Protein AF-A0A5M3WNN2-F1 (afdb_monomer)

Structure (mmCIF, N/CA/C/O backbone):
data_AF-A0A5M3WNN2-F1
#
_entry.id   AF-A0A5M3WNN2-F1
#
loop_
_atom_site.group_PDB
_atom_site.id
_atom_site.type_symbol
_atom_site.label_atom_id
_atom_site.label_alt_id
_atom_site.label_comp_id
_atom_site.label_asym_id
_atom_site.label_entity_id
_atom_site.label_seq_id
_atom_site.pdbx_PDB_ins_code
_atom_site.Cartn_x
_atom_site.Cartn_y
_atom_site.Cartn_z
_atom_site.occupancy
_atom_site.B_iso_or_equiv
_atom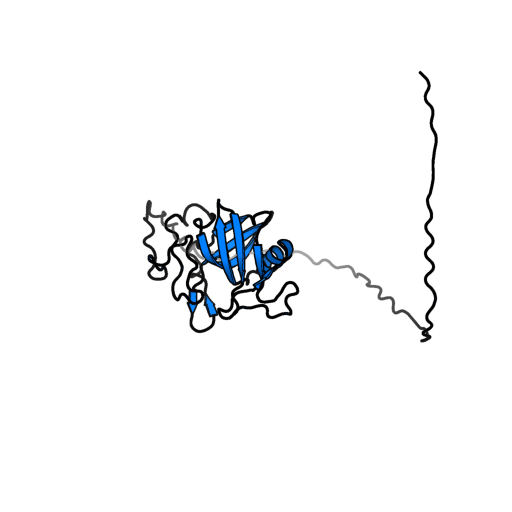_site.auth_seq_id
_atom_site.auth_comp_id
_atom_site.auth_asym_id
_atom_site.auth_atom_id
_atom_site.pdbx_PDB_model_num
ATOM 1 N N . MET A 1 1 ? -50.565 20.463 40.636 1.00 50.47 1 MET A N 1
ATOM 2 C CA . MET A 1 1 ? -49.286 20.219 39.938 1.00 50.47 1 MET A CA 1
ATOM 3 C C . MET A 1 1 ? -48.868 21.531 39.314 1.00 50.47 1 MET A C 1
ATOM 5 O O . MET A 1 1 ? -49.589 22.052 38.476 1.00 50.47 1 MET A O 1
ATOM 9 N N . THR A 1 2 ? -47.800 22.114 39.845 1.00 48.78 2 THR A N 1
ATOM 10 C CA . THR A 1 2 ? -47.453 23.531 39.706 1.00 48.78 2 THR A CA 1
ATOM 11 C C . THR A 1 2 ? -46.238 23.653 38.794 1.00 48.78 2 THR A C 1
ATOM 13 O O . THR A 1 2 ? -45.201 23.060 39.074 1.00 48.78 2 THR A O 1
ATOM 16 N N . THR A 1 3 ? -46.366 24.404 37.704 1.00 56.38 3 THR A N 1
ATOM 17 C CA . THR A 1 3 ? -45.262 24.866 36.851 1.00 56.38 3 THR A CA 1
ATOM 18 C C . THR A 1 3 ? -44.442 25.945 37.556 1.00 56.38 3 THR A C 1
ATOM 20 O O . THR A 1 3 ? -45.025 26.890 38.084 1.00 56.38 3 THR A O 1
ATOM 23 N N . TYR A 1 4 ? -43.109 25.861 37.482 1.00 50.28 4 TYR A N 1
ATOM 24 C CA . TYR A 1 4 ? -42.199 26.977 37.768 1.00 50.28 4 TYR A CA 1
ATOM 25 C C . TYR A 1 4 ? -41.043 27.033 36.758 1.00 50.28 4 TYR A C 1
ATOM 27 O O . TYR A 1 4 ? -40.310 26.066 36.571 1.00 50.28 4 TYR A O 1
ATOM 35 N N . LEU A 1 5 ? -40.906 28.207 36.131 1.00 53.12 5 LEU A N 1
ATOM 36 C CA . LEU A 1 5 ? -39.727 28.709 35.417 1.00 53.12 5 LEU A CA 1
ATOM 37 C C . LEU A 1 5 ? -38.648 29.214 36.398 1.00 53.12 5 LEU A C 1
ATOM 39 O O . LEU A 1 5 ? -39.014 29.740 37.450 1.00 53.12 5 LEU A O 1
ATOM 43 N N . ARG A 1 6 ? -37.368 29.206 35.969 1.00 45.59 6 ARG A N 1
ATOM 44 C CA . ARG A 1 6 ? -36.370 30.326 35.982 1.00 45.59 6 ARG A CA 1
ATOM 45 C C . ARG A 1 6 ? -34.971 29.787 35.595 1.00 45.59 6 ARG A C 1
ATOM 47 O O . ARG A 1 6 ? -34.591 28.734 36.083 1.00 45.59 6 ARG A O 1
ATOM 54 N N . GLN A 1 7 ? -34.322 30.302 34.534 1.00 48.72 7 GLN A N 1
ATOM 55 C CA . GLN A 1 7 ? -33.275 31.365 34.519 1.00 48.72 7 GLN A CA 1
ATOM 56 C C . GLN A 1 7 ? -32.088 31.086 35.464 1.00 48.72 7 GLN A C 1
ATOM 58 O O . GLN A 1 7 ? -32.320 30.686 36.591 1.00 48.72 7 GLN A O 1
ATOM 63 N N . ALA A 1 8 ? -30.813 31.384 35.207 1.00 50.09 8 ALA A N 1
ATOM 64 C CA . ALA A 1 8 ? -29.954 31.794 34.088 1.00 50.09 8 ALA A CA 1
ATOM 65 C C . ALA A 1 8 ? -28.542 31.922 34.723 1.00 50.09 8 ALA A C 1
ATOM 67 O O . ALA A 1 8 ? -28.473 32.305 35.889 1.00 50.09 8 ALA A O 1
ATOM 68 N N . ALA A 1 9 ? -27.434 31.686 34.010 1.00 48.81 9 ALA A N 1
ATOM 69 C CA . ALA A 1 9 ? -26.134 32.275 34.373 1.00 48.81 9 ALA A CA 1
ATOM 70 C C . ALA A 1 9 ? -25.149 32.229 33.197 1.00 48.81 9 ALA A C 1
ATOM 72 O O . ALA A 1 9 ? -24.771 31.163 32.719 1.00 48.81 9 ALA A O 1
ATOM 73 N N . LEU A 1 10 ? -24.746 33.423 32.762 1.00 46.53 10 LEU A N 1
ATOM 74 C CA . LEU A 1 10 ? -23.578 33.694 31.933 1.00 46.53 10 LEU A CA 1
ATOM 75 C C . LEU A 1 10 ? -22.286 33.398 32.707 1.00 46.53 10 LEU A C 1
ATOM 77 O O . LEU A 1 10 ? -22.181 33.756 33.879 1.00 46.53 10 LEU A O 1
ATOM 81 N N . ALA A 1 11 ? -21.269 32.886 32.014 1.00 50.06 11 ALA A N 1
ATOM 82 C CA . ALA A 1 11 ? -19.876 33.006 32.432 1.00 50.06 11 ALA A CA 1
ATOM 83 C C . ALA A 1 11 ? -19.083 33.699 31.316 1.00 50.06 11 ALA A C 1
ATOM 85 O O . ALA A 1 11 ? -18.904 33.165 30.224 1.00 50.06 11 ALA A O 1
ATOM 86 N N . VAL A 1 12 ? -18.663 34.928 31.609 1.00 46.00 12 VAL A N 1
ATOM 87 C CA . VAL A 1 12 ? -17.752 35.753 30.814 1.00 46.00 12 VAL A CA 1
ATOM 88 C C . VAL A 1 12 ? -16.329 35.378 31.220 1.00 46.00 12 VAL A C 1
ATOM 90 O O . VAL A 1 12 ? -15.991 35.479 32.397 1.00 46.00 12 VAL A O 1
ATOM 93 N N . ALA A 1 13 ? -15.493 34.976 30.264 1.00 57.56 13 ALA A N 1
ATOM 94 C CA . ALA A 1 13 ? -14.054 34.854 30.468 1.00 57.56 13 ALA A CA 1
ATOM 95 C C . ALA A 1 13 ? -13.343 35.916 29.622 1.00 57.56 13 ALA A C 1
ATOM 97 O O . ALA A 1 13 ? -13.355 35.875 28.394 1.00 57.56 13 ALA A O 1
ATOM 98 N N . VAL A 1 14 ? -12.764 36.890 30.320 1.00 50.03 14 VAL A N 1
ATOM 99 C CA . VAL A 1 14 ? -11.885 37.933 29.789 1.00 50.03 14 VAL A CA 1
ATOM 100 C C . VAL A 1 14 ? -10.472 37.355 29.746 1.00 50.03 14 VAL A C 1
ATOM 102 O O . VAL A 1 14 ? -9.948 36.982 30.793 1.00 50.03 14 VAL A O 1
ATOM 105 N N . LEU A 1 15 ? -9.845 37.300 28.569 1.00 54.25 15 LEU A N 1
ATOM 106 C CA . LEU A 1 15 ? -8.396 37.124 28.457 1.00 54.25 15 LEU A CA 1
ATOM 107 C C . LEU A 1 15 ? -7.788 38.344 27.766 1.00 54.25 15 LEU A C 1
ATOM 109 O O . LEU A 1 15 ? -8.028 38.615 26.591 1.00 54.25 15 LEU A O 1
ATOM 113 N N . SER A 1 16 ? -7.006 39.078 28.547 1.00 56.16 16 SER A N 1
ATOM 114 C CA . SER A 1 16 ? -6.190 40.215 28.145 1.00 56.16 16 SER A CA 1
ATOM 115 C C . SER A 1 16 ? -4.978 39.728 27.348 1.00 56.16 16 SER A C 1
ATOM 117 O O . SER A 1 16 ? -4.181 38.955 27.879 1.00 56.16 16 SER A O 1
ATOM 119 N N . LEU A 1 17 ? -4.788 40.211 26.116 1.00 56.41 17 LEU A N 1
ATOM 120 C CA . LEU A 1 17 ? -3.486 40.153 25.447 1.00 56.41 17 LEU A CA 1
ATOM 121 C C . LEU A 1 17 ? -2.865 41.547 25.418 1.00 56.41 17 LEU A C 1
ATOM 123 O O . LEU A 1 17 ? -3.453 42.515 24.938 1.00 56.41 17 LEU A O 1
ATOM 127 N N . ALA A 1 18 ? -1.670 41.606 25.997 1.00 58.41 18 ALA A N 1
ATOM 128 C CA . ALA A 1 18 ? -0.800 42.760 26.050 1.00 58.41 18 ALA A CA 1
ATOM 129 C C . ALA A 1 18 ? -0.255 43.120 24.661 1.00 58.41 18 ALA A C 1
ATOM 131 O O . ALA A 1 18 ? -0.031 42.266 23.803 1.00 58.41 18 ALA A O 1
ATOM 132 N N . ALA A 1 19 ? -0.038 44.419 24.493 1.00 44.47 19 ALA A N 1
ATOM 133 C CA . ALA A 1 19 ? 0.522 45.069 23.326 1.00 44.47 19 ALA A CA 1
ATOM 134 C C . ALA A 1 19 ? 1.982 44.666 23.059 1.00 44.47 19 ALA A C 1
ATOM 136 O O . ALA A 1 19 ? 2.794 44.621 23.980 1.00 44.47 19 ALA A O 1
ATOM 137 N N . CYS A 1 20 ? 2.328 44.507 21.782 1.00 50.25 20 CYS A N 1
ATOM 138 C CA . CYS A 1 20 ? 3.667 44.794 21.282 1.00 50.25 20 CYS A CA 1
ATOM 139 C C . CYS A 1 20 ? 3.533 45.653 20.025 1.00 50.25 20 CYS A C 1
ATOM 141 O O . CYS A 1 20 ? 2.835 45.309 19.073 1.00 50.25 20 CYS A O 1
ATOM 143 N N . SER A 1 21 ? 4.155 46.820 20.108 1.00 50.84 21 SER A N 1
ATOM 144 C CA . SER A 1 21 ? 4.087 47.943 19.190 1.00 50.84 21 SER A CA 1
ATOM 145 C C . SER A 1 21 ? 4.855 47.668 17.897 1.00 50.84 21 SER A C 1
ATOM 147 O O . SER A 1 21 ? 6.013 47.265 17.936 1.00 50.84 21 SER A O 1
ATOM 149 N N . GLY A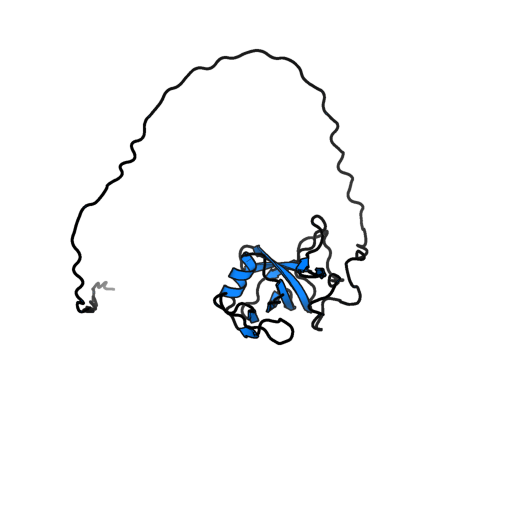 1 22 ? 4.235 47.972 16.761 1.00 47.00 22 GLY A N 1
ATOM 150 C CA . GLY A 1 22 ? 4.881 48.054 15.455 1.00 47.00 22 GLY A CA 1
ATOM 151 C C . GLY A 1 22 ? 4.096 49.027 14.586 1.00 47.00 22 GLY A C 1
ATOM 152 O O . GLY A 1 22 ? 3.053 48.677 14.047 1.00 47.00 22 GLY A O 1
ATOM 153 N N . THR A 1 23 ? 4.560 50.272 14.541 1.00 53.56 23 THR A N 1
ATOM 154 C CA . THR A 1 23 ? 3.998 51.360 13.739 1.00 53.56 23 THR A CA 1
ATOM 155 C C . THR A 1 23 ? 4.486 51.227 12.300 1.00 53.56 23 THR A C 1
ATOM 157 O O . THR A 1 23 ? 5.672 51.420 12.063 1.00 53.56 23 THR A O 1
ATOM 160 N N . GLU A 1 24 ? 3.588 51.003 11.342 1.00 46.75 24 GLU A N 1
ATOM 161 C CA . GLU A 1 24 ? 3.785 51.478 9.969 1.00 46.75 24 GLU A CA 1
ATOM 162 C C . GLU A 1 24 ? 2.450 51.977 9.399 1.00 46.75 24 GLU A C 1
ATOM 164 O O . GLU A 1 24 ? 1.377 51.454 9.701 1.00 46.75 24 GLU A O 1
ATOM 169 N N . ALA A 1 25 ? 2.526 53.105 8.703 1.00 41.47 25 ALA A N 1
ATOM 170 C CA . ALA A 1 25 ? 1.438 54.036 8.458 1.00 41.47 25 ALA A CA 1
ATOM 171 C C . ALA A 1 25 ? 0.444 53.595 7.362 1.00 41.47 25 ALA A C 1
ATOM 173 O O . ALA A 1 25 ? 0.776 52.867 6.433 1.00 41.47 25 ALA A O 1
ATOM 174 N N . ALA A 1 26 ? -0.781 54.122 7.483 1.00 37.16 26 ALA A N 1
ATOM 175 C CA . ALA A 1 26 ? -1.874 54.132 6.501 1.00 37.16 26 ALA A CA 1
ATOM 176 C C . ALA A 1 26 ? -1.443 54.774 5.155 1.00 37.16 26 ALA A C 1
ATOM 178 O O . ALA A 1 26 ? -0.486 55.541 5.139 1.00 37.16 26 ALA A O 1
ATOM 179 N N . ALA A 1 27 ? -2.074 54.603 3.985 1.00 43.84 27 ALA A N 1
ATOM 180 C CA . ALA A 1 27 ? -3.457 54.325 3.552 1.00 43.84 27 ALA A CA 1
ATOM 181 C C . ALA A 1 27 ? -3.426 54.014 2.015 1.00 43.84 27 ALA A C 1
ATOM 183 O O . ALA A 1 27 ? -2.326 53.966 1.465 1.00 43.84 27 ALA A O 1
ATOM 184 N N . PRO A 1 28 ? -4.534 54.007 1.232 1.00 48.34 28 PRO A N 1
ATOM 185 C CA . PRO A 1 28 ? -5.915 53.566 1.446 1.00 48.34 28 PRO A CA 1
ATOM 186 C C . PRO A 1 28 ? -6.351 52.440 0.466 1.00 48.34 28 PRO A C 1
ATOM 188 O O . PRO A 1 28 ? -5.659 52.072 -0.479 1.00 48.34 28 PRO A O 1
ATOM 191 N N . ALA A 1 29 ? -7.555 51.920 0.712 1.00 42.91 29 ALA A N 1
ATOM 192 C CA . ALA A 1 29 ? -8.236 50.852 -0.013 1.00 42.91 29 ALA A CA 1
ATOM 193 C C . ALA A 1 29 ? -8.542 51.156 -1.495 1.00 42.91 29 ALA A C 1
ATOM 195 O O . ALA A 1 29 ? -9.020 52.239 -1.833 1.00 42.91 29 ALA A O 1
ATOM 196 N N . ALA A 1 30 ? -8.382 50.140 -2.348 1.00 45.50 30 ALA A N 1
ATOM 197 C CA . ALA A 1 30 ? -8.980 50.082 -3.678 1.00 45.50 30 ALA A CA 1
ATOM 198 C C . ALA A 1 30 ? -10.163 49.101 -3.662 1.00 45.50 30 ALA A C 1
ATOM 200 O O . ALA A 1 30 ? -9.996 47.883 -3.626 1.00 45.50 30 ALA A O 1
ATOM 201 N N . THR A 1 31 ? -11.370 49.659 -3.668 1.00 43.50 31 THR A N 1
ATOM 202 C CA . THR A 1 31 ? -12.632 48.955 -3.909 1.00 43.50 31 THR A CA 1
ATOM 203 C C . THR A 1 31 ? -12.742 48.656 -5.405 1.00 43.50 31 THR A C 1
ATOM 205 O O . THR A 1 31 ? -12.752 49.587 -6.208 1.00 43.50 31 THR A O 1
ATOM 208 N N . VAL A 1 32 ? -12.844 47.384 -5.797 1.00 46.22 32 VAL A N 1
ATOM 209 C CA . VAL A 1 32 ? -13.154 47.000 -7.185 1.00 46.22 32 VAL A CA 1
ATOM 210 C C . VAL A 1 32 ? -14.630 46.628 -7.274 1.00 46.22 32 VAL A C 1
ATOM 212 O O . VAL A 1 32 ? -15.058 45.568 -6.825 1.00 46.22 32 VAL A O 1
ATOM 215 N N . THR A 1 33 ? -15.401 47.536 -7.861 1.00 41.50 33 THR A N 1
ATOM 216 C CA . THR A 1 33 ? -16.789 47.332 -8.280 1.00 41.50 33 THR A CA 1
ATOM 217 C C . THR A 1 33 ? -16.787 46.637 -9.641 1.00 41.50 33 THR A C 1
ATOM 219 O O . THR A 1 33 ? -16.264 47.190 -10.606 1.00 41.50 33 THR A O 1
ATOM 222 N N . VAL A 1 34 ? -17.375 45.442 -9.743 1.00 44.94 34 VAL A N 1
ATOM 223 C CA . VAL A 1 34 ? -17.639 44.790 -11.036 1.00 44.94 34 VAL A CA 1
ATOM 224 C C . VAL A 1 34 ? -19.060 45.135 -11.468 1.00 44.94 34 VAL A C 1
ATOM 226 O O . VAL A 1 34 ? -20.035 44.697 -10.861 1.00 44.94 34 VAL A O 1
ATOM 229 N N . THR A 1 35 ? -19.163 45.945 -12.518 1.00 42.06 35 THR A N 1
ATOM 230 C CA . THR A 1 35 ? -20.422 46.357 -13.143 1.00 42.06 35 THR A CA 1
ATOM 231 C C . THR A 1 35 ? -20.771 45.393 -14.278 1.00 42.06 35 THR A C 1
ATOM 233 O O . THR A 1 35 ? -19.983 45.208 -15.204 1.00 42.06 35 THR A O 1
ATOM 236 N N . ALA A 1 36 ? -21.960 44.792 -14.220 1.00 43.12 36 ALA A N 1
ATOM 237 C CA . ALA A 1 36 ? -22.549 44.015 -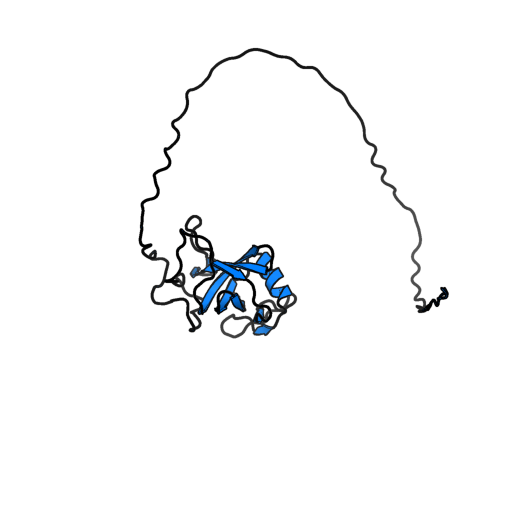15.308 1.00 43.12 36 ALA A CA 1
ATOM 238 C C . ALA A 1 36 ? -23.069 44.933 -16.434 1.00 43.12 36 ALA A C 1
ATOM 240 O O . ALA A 1 36 ? -23.644 45.985 -16.158 1.00 43.12 36 ALA A O 1
ATOM 241 N N . SER A 1 37 ? -22.918 44.512 -17.694 1.00 51.09 37 SER A N 1
ATOM 242 C CA . SER A 1 37 ? -23.579 45.115 -18.866 1.00 51.09 37 SER A CA 1
ATOM 243 C C . SER A 1 37 ? -24.569 44.128 -19.500 1.00 51.09 37 SER A C 1
ATOM 245 O O . SER A 1 37 ? -24.213 42.959 -19.657 1.00 51.09 37 SER A O 1
ATOM 247 N N . PRO A 1 38 ? -25.782 44.566 -19.892 1.00 53.41 38 PRO A N 1
ATOM 248 C CA . PRO A 1 38 ? -26.738 43.740 -20.628 1.00 53.41 38 PRO A CA 1
ATOM 249 C C . PRO A 1 38 ? -26.763 43.993 -22.154 1.00 53.41 38 PRO A C 1
ATOM 251 O O . PRO A 1 38 ? -26.726 45.140 -22.588 1.00 53.41 38 PRO A O 1
ATOM 254 N N . SER A 1 39 ? -27.024 42.902 -22.903 1.00 45.97 39 SER A N 1
ATOM 255 C CA . SER A 1 39 ? -27.734 42.807 -24.210 1.00 45.97 39 SER A CA 1
ATOM 256 C C . SER A 1 39 ? -27.055 43.349 -25.493 1.00 45.97 39 SER A C 1
ATOM 258 O O . SER A 1 39 ? -26.226 44.247 -25.383 1.00 45.97 39 SER A O 1
ATOM 260 N N . PRO A 1 40 ? -27.380 42.845 -26.722 1.00 55.50 40 PRO A N 1
ATOM 261 C CA . PRO A 1 40 ? -28.735 42.475 -27.183 1.00 55.50 40 PRO A CA 1
ATOM 262 C C . PRO A 1 40 ? -28.920 41.183 -28.024 1.00 55.50 40 PRO A C 1
ATOM 264 O O . PRO A 1 40 ? -27.980 40.559 -28.509 1.00 55.50 40 PRO A O 1
ATOM 267 N N . LEU A 1 41 ? -30.207 40.836 -28.202 1.00 50.16 41 LEU A N 1
ATOM 268 C CA . LEU A 1 41 ? -30.781 39.870 -29.153 1.00 50.16 41 LEU A CA 1
ATOM 269 C C . LEU A 1 41 ? -30.397 40.153 -30.619 1.00 50.16 41 LEU A C 1
ATOM 271 O O . LEU A 1 41 ? -30.457 41.302 -31.053 1.00 50.16 41 LEU A O 1
ATOM 275 N N . ALA A 1 42 ? -30.231 39.088 -31.413 1.00 44.97 42 ALA A N 1
ATOM 276 C CA . ALA A 1 42 ? -30.510 39.108 -32.852 1.00 44.97 42 ALA A CA 1
ATOM 277 C C . ALA A 1 42 ? -30.966 37.727 -33.378 1.00 44.97 42 ALA A C 1
ATOM 279 O O . ALA A 1 42 ? -30.201 36.774 -33.450 1.00 44.97 42 ALA A O 1
ATOM 280 N N . THR A 1 43 ? -32.262 37.673 -33.685 1.00 41.12 43 THR A N 1
ATOM 281 C CA . THR A 1 43 ? -32.939 37.134 -34.878 1.00 41.12 43 THR A CA 1
ATOM 282 C C . THR A 1 43 ? -32.502 35.809 -35.527 1.00 41.12 43 THR A C 1
ATOM 284 O O . THR A 1 43 ? -31.420 35.649 -36.081 1.00 41.12 43 THR A O 1
ATOM 287 N N . VAL A 1 44 ? -33.495 34.918 -35.578 1.00 43.97 44 VAL A N 1
ATOM 288 C CA . VAL A 1 44 ? -33.617 33.667 -36.337 1.00 43.97 44 VAL A CA 1
ATOM 289 C C . VAL A 1 44 ? -33.509 33.898 -37.850 1.00 43.97 44 VAL A C 1
ATOM 291 O O . VAL A 1 44 ? -34.159 34.786 -38.394 1.00 43.97 44 VAL A O 1
ATOM 294 N N . THR A 1 45 ? -32.779 33.036 -38.560 1.00 47.00 45 THR A N 1
ATOM 295 C CA . THR A 1 45 ? -32.981 32.785 -39.999 1.00 47.00 45 THR A CA 1
ATOM 296 C C . THR A 1 45 ? -32.947 31.278 -40.234 1.00 47.00 45 THR A C 1
ATOM 298 O O . THR A 1 45 ? -32.061 30.588 -39.737 1.00 47.00 45 THR A O 1
ATOM 301 N N . ALA A 1 46 ? -33.950 30.771 -40.946 1.00 41.12 46 ALA A N 1
ATOM 302 C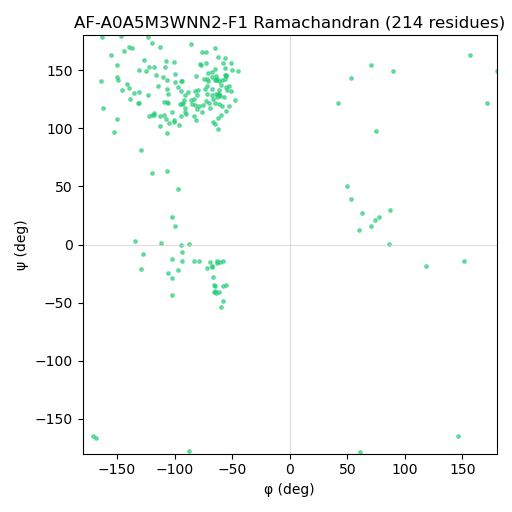 CA . ALA A 1 46 ? -34.136 29.362 -41.264 1.00 41.12 46 ALA A CA 1
ATOM 303 C C . ALA A 1 46 ? -33.830 29.066 -42.747 1.00 41.12 46 ALA A C 1
ATOM 305 O O . ALA A 1 46 ? -34.025 29.944 -43.589 1.00 41.12 46 ALA A O 1
ATOM 306 N N . THR A 1 47 ? -33.521 27.782 -43.020 1.00 41.03 47 THR A N 1
ATOM 307 C CA . THR A 1 47 ? -33.808 27.016 -44.270 1.00 41.03 47 THR A CA 1
ATOM 308 C C . THR A 1 47 ? -32.746 27.065 -45.398 1.00 41.03 47 THR A C 1
ATOM 310 O O . THR A 1 47 ? -32.140 28.119 -45.567 1.00 41.03 47 THR A O 1
ATOM 313 N N . PRO A 1 48 ? -32.551 26.024 -46.265 1.00 48.62 48 PRO A N 1
ATOM 314 C CA . PRO A 1 48 ? -32.951 24.597 -46.260 1.00 48.62 48 PRO A CA 1
ATOM 315 C C . PRO A 1 48 ? -31.786 23.566 -46.371 1.00 48.62 48 PRO A C 1
ATOM 317 O O . PRO A 1 48 ? -30.615 23.895 -46.519 1.00 48.62 48 PRO A O 1
ATOM 320 N N . ALA A 1 49 ? -32.200 22.292 -46.334 1.00 44.09 49 ALA A N 1
ATOM 321 C CA . ALA A 1 49 ? -31.503 21.012 -46.494 1.00 44.09 49 ALA A CA 1
ATOM 322 C C . ALA A 1 49 ? -30.482 20.850 -47.640 1.00 44.09 49 ALA A C 1
ATOM 324 O O . ALA A 1 49 ? -30.730 21.295 -48.757 1.00 44.09 49 ALA A O 1
ATOM 325 N N . ALA A 1 50 ? -29.463 20.008 -47.403 1.00 40.41 50 ALA A N 1
ATOM 326 C CA . ALA A 1 50 ? -29.031 18.973 -48.350 1.00 40.41 50 ALA A CA 1
ATOM 327 C C . ALA A 1 50 ? -28.127 17.900 -47.700 1.00 40.41 50 ALA A C 1
ATOM 329 O O . ALA A 1 50 ? -27.217 18.212 -46.941 1.00 40.41 50 ALA A O 1
ATOM 330 N N . ALA A 1 51 ? -28.372 16.659 -48.133 1.00 43.34 51 ALA A N 1
ATOM 331 C CA . ALA A 1 51 ? -27.476 15.500 -48.206 1.00 43.34 51 ALA A CA 1
ATOM 332 C C . ALA A 1 51 ? -27.102 14.734 -46.918 1.00 43.34 51 ALA A C 1
ATOM 334 O O . ALA A 1 51 ? -26.133 15.023 -46.222 1.00 43.34 51 ALA A O 1
ATOM 335 N N . SER A 1 52 ? -27.828 13.630 -46.715 1.00 50.50 52 SER A N 1
ATOM 336 C CA . SER A 1 52 ? -27.367 12.427 -46.018 1.00 50.50 52 SER A CA 1
ATOM 337 C C . SER A 1 52 ? -26.093 11.844 -46.645 1.00 50.50 52 SER A C 1
ATOM 339 O O . SER A 1 52 ? -26.021 11.716 -47.869 1.00 50.50 52 SER A O 1
ATOM 341 N N . PRO A 1 53 ? -25.175 11.336 -45.812 1.00 49.28 53 PRO A N 1
ATOM 342 C CA . PRO A 1 53 ? -24.456 10.110 -46.123 1.00 49.28 53 PRO A CA 1
ATOM 343 C C . PRO A 1 53 ? -24.878 8.954 -45.200 1.00 49.28 53 PRO A C 1
ATOM 345 O O . PRO A 1 53 ? -25.217 9.132 -44.032 1.00 49.28 53 PRO A O 1
ATOM 348 N N . SER A 1 54 ? -24.893 7.772 -45.808 1.00 46.06 54 SER A N 1
ATOM 349 C CA . SER A 1 54 ? -25.324 6.463 -45.316 1.00 46.06 54 SER A CA 1
ATOM 350 C C . SER A 1 54 ? -24.731 6.017 -43.967 1.00 46.06 54 SER A C 1
ATOM 352 O O . SER A 1 54 ? -23.623 6.422 -43.615 1.00 46.06 54 SER A O 1
ATOM 354 N N . PRO A 1 55 ? -25.421 5.113 -43.242 1.00 42.47 55 PRO A N 1
ATOM 355 C CA . PRO A 1 55 ? -24.934 4.561 -41.983 1.00 42.47 55 PRO A CA 1
ATOM 356 C C . PRO A 1 55 ? -23.732 3.643 -42.233 1.00 42.47 55 PRO A C 1
ATOM 358 O O . PRO A 1 55 ? -23.849 2.613 -42.899 1.00 42.47 55 PRO A O 1
ATOM 361 N N . LEU A 1 56 ? -22.572 4.002 -41.678 1.00 45.50 56 LEU A N 1
ATOM 362 C CA . LEU A 1 56 ? -21.500 3.036 -41.464 1.00 45.50 56 LEU A CA 1
ATOM 363 C C . LEU A 1 56 ? -21.962 2.040 -40.399 1.00 45.50 56 LEU A C 1
ATOM 365 O O . LEU A 1 56 ? -22.457 2.419 -39.338 1.00 45.50 56 LEU A O 1
ATOM 369 N N . ALA A 1 57 ? -21.835 0.764 -40.750 1.00 44.31 57 ALA A N 1
ATOM 370 C CA . ALA A 1 57 ? -22.234 -0.385 -39.965 1.00 44.31 57 ALA A CA 1
ATOM 371 C C . ALA A 1 57 ? -21.759 -0.282 -38.508 1.00 44.31 57 ALA A C 1
ATOM 373 O O . ALA A 1 57 ? -20.565 -0.155 -38.236 1.00 44.31 57 ALA A O 1
ATOM 374 N N . SER A 1 58 ? -22.704 -0.386 -37.574 1.00 42.53 58 SER A N 1
ATOM 375 C CA . SER A 1 58 ? -22.404 -0.694 -36.180 1.00 42.53 58 SER A CA 1
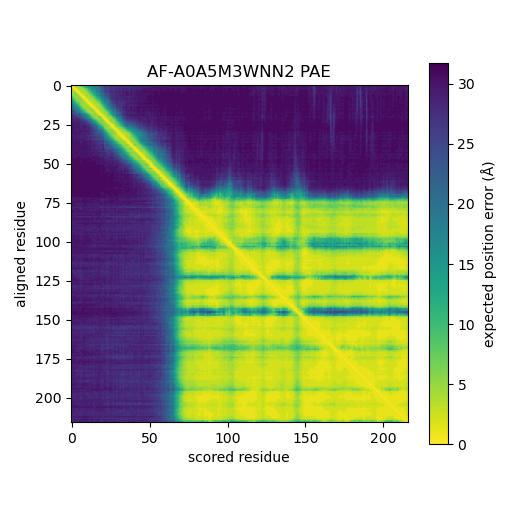ATOM 376 C C . SER A 1 58 ? -21.633 -2.018 -36.123 1.00 42.53 58 SER A C 1
ATOM 378 O O . SER A 1 58 ? -22.133 -3.013 -36.659 1.00 42.53 58 SER A O 1
ATOM 380 N N . PRO A 1 59 ? -20.454 -2.094 -35.477 1.00 41.88 59 PRO A N 1
ATOM 381 C CA . PRO A 1 59 ? -19.925 -3.391 -35.096 1.00 41.88 59 PRO A CA 1
ATOM 382 C C . PRO A 1 59 ? -20.934 -4.024 -34.134 1.00 41.88 59 PRO A C 1
ATOM 384 O O . PRO A 1 59 ? -21.300 -3.438 -33.114 1.00 41.88 59 PRO A O 1
ATOM 387 N N . SER A 1 60 ? -21.441 -5.198 -34.507 1.00 39.53 60 SER A N 1
ATOM 388 C CA . SER A 1 60 ? -22.241 -6.022 -33.604 1.00 39.53 60 SER A CA 1
ATOM 389 C C . SER A 1 60 ? -21.429 -6.281 -32.333 1.00 39.53 60 SER A C 1
ATOM 391 O O . SER A 1 60 ? -20.242 -6.595 -32.452 1.00 39.53 60 SER A O 1
ATOM 393 N N . PRO A 1 61 ? -22.016 -6.173 -31.128 1.00 42.25 61 PRO A N 1
ATOM 394 C CA . PRO A 1 61 ? -21.344 -6.630 -29.927 1.00 42.25 61 PRO A CA 1
ATOM 395 C C . PRO A 1 61 ? -21.134 -8.138 -30.067 1.00 42.25 61 PRO A C 1
ATOM 397 O O . PRO A 1 61 ? -22.085 -8.920 -30.053 1.00 42.25 61 PRO A O 1
ATOM 400 N N . THR A 1 62 ? -19.879 -8.537 -30.264 1.00 41.53 62 THR A N 1
ATOM 401 C CA . THR A 1 62 ? -19.452 -9.925 -30.122 1.00 41.53 62 THR A CA 1
ATOM 402 C C . THR A 1 62 ? -19.912 -10.397 -28.748 1.00 41.53 62 THR A C 1
ATOM 404 O O . THR A 1 62 ? -19.552 -9.804 -27.731 1.00 41.53 62 THR A O 1
ATOM 407 N N . ALA A 1 63 ? -20.759 -11.426 -28.726 1.00 42.84 63 ALA A N 1
ATOM 408 C CA . ALA A 1 63 ? -21.200 -12.059 -27.493 1.00 42.84 63 ALA A CA 1
ATOM 409 C C . ALA A 1 63 ? -19.972 -12.463 -26.652 1.00 42.84 63 ALA A C 1
ATOM 411 O O . ALA A 1 63 ? -19.014 -13.001 -27.218 1.00 42.84 63 ALA A O 1
ATOM 412 N N . PRO A 1 64 ? -19.970 -12.224 -25.329 1.00 43.75 64 PRO A N 1
ATOM 413 C CA . PRO A 1 64 ? -18.858 -12.641 -24.488 1.00 43.75 64 PRO A CA 1
ATOM 414 C C . PRO A 1 64 ? -18.747 -14.174 -24.540 1.00 43.75 64 PRO A C 1
ATOM 416 O O . PRO A 1 64 ? -19.761 -14.858 -24.354 1.00 43.75 64 PRO A O 1
ATOM 419 N N . PRO A 1 65 ? -17.560 -14.746 -24.810 1.00 45.34 65 PRO A N 1
ATOM 420 C CA . PRO A 1 65 ? -17.388 -16.186 -24.744 1.00 45.34 65 PRO A CA 1
ATOM 421 C C . PRO A 1 65 ? -17.588 -16.638 -23.295 1.00 45.34 65 PRO A C 1
ATOM 423 O O . PRO A 1 65 ? -16.912 -16.176 -22.377 1.00 45.34 65 PRO A O 1
ATOM 426 N N . GLY A 1 66 ? -18.559 -17.529 -23.101 1.00 40.25 66 GLY A N 1
ATOM 427 C CA . GLY A 1 66 ? -18.827 -18.159 -21.817 1.00 40.25 66 GLY A CA 1
ATOM 428 C C . GLY A 1 66 ? -17.610 -18.927 -21.298 1.00 40.25 66 GLY A C 1
ATOM 429 O O . GLY A 1 66 ? -16.907 -19.581 -22.063 1.00 40.25 66 GLY A O 1
ATOM 430 N N . ASN A 1 67 ? -17.406 -18.850 -19.982 1.00 44.69 67 ASN A N 1
ATOM 431 C CA . ASN A 1 67 ? -16.485 -19.667 -19.188 1.00 44.69 67 ASN A CA 1
ATOM 432 C C . ASN A 1 67 ? -15.048 -19.777 -19.728 1.00 44.69 67 ASN A C 1
ATOM 434 O O . ASN A 1 67 ? -14.488 -20.871 -19.797 1.00 44.69 67 ASN A O 1
ATOM 438 N N . GLN A 1 68 ? -14.422 -18.643 -20.043 1.00 40.44 68 GLN A N 1
ATOM 439 C CA . GLN A 1 68 ? -12.962 -18.567 -20.089 1.00 40.44 68 GLN A CA 1
ATOM 440 C C . GLN A 1 68 ? -12.453 -18.750 -18.652 1.00 40.44 68 GLN A C 1
ATOM 442 O O . GLN A 1 68 ? -12.611 -17.868 -17.808 1.00 40.44 68 GLN A O 1
ATOM 447 N N . VAL A 1 69 ? -11.895 -19.921 -18.349 1.00 40.25 69 VAL A N 1
ATOM 448 C CA . VAL A 1 69 ? -10.969 -20.055 -17.221 1.00 40.25 69 VAL A CA 1
ATOM 449 C C . VAL A 1 69 ? -9.823 -19.105 -17.552 1.00 40.25 69 VAL A C 1
ATOM 451 O O . VAL A 1 69 ? -9.147 -19.313 -18.554 1.00 40.25 69 VAL A O 1
ATOM 454 N N . PHE A 1 70 ? -9.688 -18.017 -16.794 1.00 51.75 70 PHE A N 1
ATOM 455 C CA . PHE A 1 70 ? -8.650 -17.013 -17.016 1.00 51.75 70 PHE A CA 1
ATOM 456 C C . PHE A 1 70 ? -7.294 -17.704 -16.829 1.00 51.75 70 PHE A C 1
ATOM 458 O O . PHE A 1 70 ? -6.876 -17.964 -15.700 1.00 51.75 70 PHE A O 1
ATOM 465 N N . GLU A 1 71 ? -6.636 -18.082 -17.926 1.00 50.56 71 GLU A N 1
ATOM 466 C CA . GLU A 1 71 ? -5.243 -18.497 -17.839 1.00 50.56 71 GLU A CA 1
ATOM 467 C C . GLU A 1 71 ? -4.432 -17.258 -17.440 1.00 50.56 71 GLU A C 1
ATOM 469 O O . GLU A 1 71 ? -4.567 -16.209 -18.078 1.00 50.56 71 GLU A O 1
ATOM 474 N N . PRO A 1 72 ? -3.643 -17.321 -16.356 1.00 58.75 72 PRO A N 1
ATOM 475 C CA . PRO A 1 72 ? -2.851 -16.179 -15.927 1.00 58.75 72 PRO A CA 1
ATOM 476 C C . PRO A 1 72 ? -1.876 -15.795 -17.041 1.00 58.75 72 PRO A C 1
ATOM 478 O O . PRO A 1 72 ? -1.128 -16.642 -17.533 1.00 58.75 72 PRO A O 1
ATOM 481 N N . SER A 1 73 ? -1.880 -14.519 -17.430 1.00 67.25 73 SER A N 1
ATOM 482 C CA . SER A 1 73 ? -0.933 -13.994 -18.414 1.00 67.25 73 SER A CA 1
ATOM 483 C C . SER A 1 73 ? 0.514 -14.212 -17.946 1.00 67.25 73 SER A C 1
ATOM 485 O O . SER A 1 73 ? 0.787 -14.310 -16.745 1.00 67.25 73 SER A O 1
ATOM 487 N N . GLU A 1 74 ? 1.476 -14.253 -18.879 1.00 78.38 74 GLU A N 1
ATOM 488 C CA . GLU A 1 74 ? 2.907 -14.433 -18.555 1.00 78.38 74 GLU A CA 1
ATOM 489 C C . GLU A 1 74 ? 3.470 -13.348 -17.610 1.00 78.38 74 GLU A C 1
ATOM 491 O O . GLU A 1 74 ? 4.556 -13.510 -17.029 1.00 78.38 74 GLU A O 1
ATOM 496 N N . GLU A 1 75 ? 2.719 -12.256 -17.443 1.00 83.06 75 GLU A N 1
ATOM 497 C CA . GLU A 1 75 ? 3.010 -11.135 -16.558 1.00 83.06 75 GLU A CA 1
ATOM 498 C C . GLU A 1 75 ? 2.847 -11.467 -15.069 1.00 83.06 75 GLU A C 1
ATOM 500 O O . GLU A 1 75 ? 3.445 -10.780 -14.237 1.00 83.06 75 GLU A O 1
ATOM 505 N N . TYR A 1 76 ? 2.097 -12.517 -14.718 1.00 85.62 76 TYR A N 1
ATOM 506 C CA . TYR A 1 76 ? 1.916 -12.971 -13.338 1.00 85.62 76 TYR A CA 1
ATOM 507 C C . TYR A 1 76 ? 2.910 -14.079 -12.972 1.00 85.62 76 TYR A C 1
ATOM 509 O O . TYR A 1 76 ? 3.209 -14.981 -13.758 1.00 85.62 76 TYR A O 1
ATOM 517 N N . ASP A 1 77 ? 3.435 -14.031 -11.748 1.00 87.81 77 ASP A N 1
ATOM 518 C CA . ASP A 1 77 ? 4.256 -15.104 -11.190 1.00 87.81 77 ASP A CA 1
ATOM 519 C C . ASP A 1 77 ? 3.393 -16.036 -10.340 1.00 87.81 77 ASP A C 1
ATOM 521 O O . ASP A 1 77 ? 3.071 -15.736 -9.192 1.00 87.81 77 ASP A O 1
ATOM 525 N N . GLN A 1 78 ? 3.056 -17.202 -10.893 1.00 85.62 78 GLN A N 1
ATOM 526 C CA . GLN A 1 78 ? 2.309 -18.246 -10.182 1.00 85.62 78 GLN A CA 1
ATOM 527 C C . GLN A 1 78 ? 3.045 -18.771 -8.933 1.00 85.62 78 GLN A C 1
ATOM 529 O O . GLN A 1 78 ? 2.431 -19.428 -8.096 1.00 85.62 78 GLN A O 1
ATOM 534 N N . ASN A 1 79 ? 4.346 -18.485 -8.785 1.00 86.69 79 ASN A N 1
ATOM 535 C CA . ASN A 1 79 ? 5.128 -18.839 -7.600 1.00 86.69 79 ASN A CA 1
ATOM 536 C C . ASN A 1 79 ? 5.180 -17.713 -6.550 1.00 86.69 79 ASN A C 1
ATOM 538 O O . ASN A 1 79 ? 5.585 -17.971 -5.415 1.00 86.69 79 ASN A O 1
ATOM 542 N N . ASP A 1 80 ? 4.789 -16.481 -6.899 1.00 90.38 80 ASP A N 1
ATOM 543 C CA . ASP A 1 80 ? 4.679 -15.331 -5.985 1.00 90.38 80 ASP A CA 1
ATOM 544 C C . ASP A 1 80 ? 3.197 -15.037 -5.715 1.00 90.38 80 ASP A C 1
ATOM 546 O O . ASP A 1 80 ? 2.641 -14.005 -6.102 1.00 90.38 80 ASP A O 1
ATOM 550 N N . VAL A 1 81 ? 2.540 -16.013 -5.089 1.00 92.44 81 VAL A N 1
ATOM 551 C CA . VAL A 1 81 ? 1.124 -15.944 -4.714 1.00 92.44 81 VAL A CA 1
ATOM 552 C C . VAL A 1 81 ? 0.932 -14.955 -3.564 1.00 92.44 81 VAL A C 1
ATOM 554 O O . VAL A 1 81 ? 1.730 -14.935 -2.621 1.00 92.44 81 VAL A O 1
ATOM 557 N N . ILE A 1 82 ? -0.151 -14.173 -3.600 1.00 94.31 82 ILE A N 1
ATOM 558 C CA . ILE A 1 82 ? -0.557 -13.349 -2.454 1.00 94.31 82 ILE A CA 1
ATOM 559 C C . ILE A 1 82 ? -0.804 -14.267 -1.251 1.00 94.31 82 ILE A C 1
ATOM 561 O O . ILE A 1 82 ? -1.652 -15.157 -1.280 1.00 94.31 82 ILE A O 1
ATOM 565 N N . GLY A 1 83 ? -0.036 -14.059 -0.183 1.00 93.94 83 GLY A N 1
ATOM 566 C CA . GLY A 1 83 ? -0.121 -14.870 1.025 1.00 93.94 83 GLY A CA 1
ATOM 567 C C . GLY A 1 83 ? 0.642 -14.253 2.191 1.00 93.94 83 GLY A C 1
ATOM 568 O O . GLY A 1 83 ? 1.035 -13.088 2.156 1.00 93.94 83 GLY A O 1
ATOM 569 N N . ALA A 1 84 ? 0.871 -15.035 3.246 1.00 92.75 84 ALA A N 1
ATOM 570 C CA . ALA A 1 84 ? 1.481 -14.540 4.486 1.00 92.75 84 ALA A CA 1
ATOM 571 C C . ALA A 1 84 ? 2.956 -14.117 4.345 1.00 92.75 84 ALA A C 1
ATOM 573 O O . ALA A 1 84 ? 3.489 -13.403 5.197 1.00 92.75 84 ALA A O 1
ATOM 574 N N . LYS A 1 85 ? 3.643 -14.581 3.297 1.00 94.00 85 LYS A N 1
ATOM 575 C CA . LYS A 1 85 ? 5.049 -14.260 3.058 1.00 94.00 85 LYS A CA 1
ATOM 576 C C . LYS A 1 85 ? 5.166 -12.870 2.438 1.00 94.00 85 LYS A C 1
ATOM 578 O O . LYS A 1 85 ? 4.507 -12.573 1.449 1.00 94.00 85 LYS A O 1
ATOM 583 N N . GLN A 1 86 ? 6.072 -12.055 2.972 1.00 95.44 86 GLN A N 1
ATOM 584 C CA . GLN A 1 86 ? 6.403 -10.775 2.356 1.00 95.44 86 GLN A CA 1
ATOM 585 C C . GLN A 1 86 ? 7.020 -10.995 0.962 1.00 95.44 86 GLN A C 1
ATOM 587 O O . GLN A 1 86 ? 8.009 -11.732 0.849 1.00 95.44 86 GLN A O 1
ATOM 592 N N . PRO A 1 87 ? 6.488 -10.352 -0.092 1.00 95.12 87 PRO A N 1
ATOM 593 C CA . PRO A 1 87 ? 7.041 -10.493 -1.427 1.00 95.12 87 PRO A CA 1
ATOM 594 C C . PRO A 1 87 ? 8.327 -9.700 -1.612 1.00 95.12 87 PRO A C 1
ATOM 596 O O . PRO A 1 87 ? 8.659 -8.789 -0.848 1.00 95.12 87 PRO A O 1
ATOM 599 N N . LYS A 1 88 ? 9.047 -10.014 -2.692 1.00 94.69 88 LYS A N 1
ATOM 600 C CA . LYS A 1 88 ? 10.179 -9.192 -3.129 1.00 94.69 88 LYS A CA 1
ATOM 601 C C . LYS A 1 88 ? 9.674 -7.794 -3.467 1.00 94.69 88 LYS A C 1
ATOM 603 O O . LYS A 1 88 ? 8.752 -7.658 -4.259 1.00 94.69 88 LYS A O 1
ATOM 608 N N . ILE A 1 89 ? 10.300 -6.748 -2.942 1.00 95.00 89 ILE A N 1
ATOM 609 C CA . ILE A 1 89 ? 9.868 -5.378 -3.249 1.00 95.00 89 ILE A CA 1
ATOM 610 C C . ILE A 1 89 ? 10.098 -5.059 -4.732 1.00 95.00 89 ILE A C 1
ATOM 612 O O . ILE A 1 89 ? 9.220 -4.522 -5.388 1.00 95.00 89 ILE A O 1
ATOM 616 N N . LYS A 1 90 ? 11.232 -5.478 -5.302 1.00 95.44 90 LYS A N 1
ATOM 617 C CA . LYS A 1 90 ? 11.549 -5.310 -6.732 1.00 95.44 90 LYS A CA 1
ATOM 618 C C . LYS A 1 90 ? 11.224 -6.560 -7.560 1.00 95.44 90 LYS A C 1
ATOM 620 O O . LYS A 1 90 ? 12.068 -7.060 -8.298 1.00 95.44 90 LYS A O 1
ATOM 625 N N . GLY A 1 91 ? 10.028 -7.123 -7.381 1.00 94.75 91 GLY A N 1
ATOM 626 C CA . GLY A 1 91 ? 9.556 -8.248 -8.196 1.00 94.75 91 GLY A CA 1
ATOM 627 C C . GLY A 1 91 ? 9.224 -7.798 -9.620 1.00 94.75 91 GLY A C 1
ATOM 628 O O . GLY A 1 91 ? 8.502 -6.823 -9.793 1.00 94.75 91 GLY A O 1
ATOM 629 N N . THR A 1 92 ? 9.740 -8.491 -10.635 1.00 95.00 92 THR A N 1
ATOM 630 C CA . THR A 1 92 ? 9.606 -8.111 -12.058 1.00 95.00 92 THR A CA 1
ATOM 631 C C . THR A 1 92 ? 8.339 -8.639 -12.732 1.00 95.00 92 THR A C 1
ATOM 633 O O . THR A 1 92 ? 8.120 -8.376 -13.909 1.00 95.00 92 THR A O 1
ATOM 636 N N . LYS A 1 93 ? 7.501 -9.363 -11.990 1.00 93.31 93 LYS A N 1
ATOM 637 C CA . LYS A 1 93 ? 6.192 -9.886 -12.400 1.00 93.31 93 LYS A CA 1
ATOM 638 C C . LYS A 1 93 ? 5.127 -9.453 -11.398 1.00 93.31 93 LYS A C 1
ATOM 640 O O . LYS A 1 93 ? 5.471 -9.114 -10.265 1.00 93.31 93 LYS A O 1
ATOM 645 N N . PHE A 1 94 ? 3.857 -9.447 -11.782 1.00 92.88 94 PHE A N 1
ATOM 646 C CA . PHE A 1 94 ? 2.759 -9.227 -10.842 1.00 92.88 94 PHE A CA 1
ATOM 647 C C . PHE A 1 94 ? 2.590 -10.440 -9.925 1.00 92.88 94 PHE A C 1
ATOM 649 O O . PHE A 1 94 ? 2.853 -11.575 -10.322 1.00 92.88 94 PHE A O 1
ATOM 656 N N . GLN A 1 95 ? 2.162 -10.198 -8.688 1.00 93.06 95 GLN A N 1
ATOM 657 C CA . GLN A 1 95 ? 1.792 -11.289 -7.790 1.00 93.06 95 GLN A CA 1
ATOM 658 C C . GLN A 1 95 ? 0.480 -11.920 -8.226 1.00 93.06 95 GLN A C 1
ATOM 660 O O . GLN A 1 95 ? -0.434 -11.215 -8.655 1.00 93.06 95 GLN A O 1
ATOM 665 N N . PHE A 1 96 ? 0.392 -13.238 -8.085 1.00 89.25 96 PHE A N 1
ATOM 666 C CA . PHE A 1 96 ? -0.774 -14.007 -8.495 1.00 89.25 96 PHE A CA 1
ATOM 667 C C . PHE A 1 96 ? -1.819 -14.095 -7.374 1.00 89.25 96 PHE A C 1
ATOM 669 O O . PHE A 1 96 ? -1.492 -14.446 -6.237 1.00 89.25 96 PHE A O 1
ATOM 676 N N . ASP A 1 97 ? -3.079 -13.811 -7.709 1.00 90.12 97 ASP A N 1
ATOM 677 C CA . ASP A 1 97 ? -4.241 -14.054 -6.852 1.00 90.12 97 ASP A CA 1
ATOM 678 C C . ASP A 1 97 ? -5.117 -15.157 -7.476 1.00 90.12 97 ASP A C 1
ATOM 680 O O . ASP A 1 97 ? -5.856 -14.889 -8.425 1.00 90.12 97 ASP A O 1
ATOM 684 N N . PRO A 1 98 ? -5.058 -16.403 -6.973 1.00 82.44 98 PRO A N 1
ATOM 685 C CA . PRO A 1 98 ? -5.809 -17.521 -7.543 1.00 82.44 98 PRO A CA 1
ATOM 686 C C . PRO A 1 98 ? -7.325 -17.392 -7.363 1.00 82.44 98 PRO A C 1
ATOM 688 O O . PRO A 1 98 ? -8.077 -18.109 -8.020 1.00 82.44 98 PRO A O 1
ATOM 691 N N . GLY A 1 99 ? -7.781 -16.547 -6.435 1.00 79.62 99 GLY A N 1
ATOM 692 C CA . GLY A 1 99 ? -9.195 -16.395 -6.105 1.00 79.62 99 GLY A CA 1
ATOM 693 C C . GLY A 1 99 ? -9.889 -15.280 -6.876 1.00 79.62 99 GLY A C 1
ATOM 694 O O . GLY A 1 99 ? -11.107 -15.128 -6.746 1.00 79.62 99 GLY A O 1
ATOM 695 N N . HIS A 1 100 ? -9.147 -14.484 -7.646 1.00 77.31 100 HIS A N 1
ATOM 696 C CA . HIS A 1 100 ? -9.700 -13.274 -8.220 1.00 77.31 100 HIS A CA 1
ATOM 697 C C . HIS A 1 100 ? -10.311 -13.511 -9.605 1.00 77.31 100 HIS A C 1
ATOM 699 O O . HIS A 1 100 ? -9.641 -13.896 -10.560 1.00 77.31 100 HIS A O 1
ATOM 705 N N . ASP A 1 101 ? -11.621 -13.274 -9.697 1.00 73.62 101 ASP A N 1
ATOM 706 C CA . ASP A 1 101 ? -12.384 -13.312 -10.942 1.00 73.62 101 ASP A CA 1
ATOM 707 C C . ASP A 1 101 ? -12.736 -11.889 -11.377 1.00 73.62 101 ASP A C 1
ATOM 709 O O . ASP A 1 101 ? -13.731 -11.290 -10.952 1.00 73.62 101 ASP A O 1
ATOM 713 N N . PHE A 1 102 ? -11.902 -11.372 -12.268 1.00 67.88 102 PHE A N 1
ATOM 714 C CA . PHE A 1 102 ? -11.980 -10.030 -12.824 1.00 67.88 102 PHE A CA 1
ATOM 715 C C . PHE A 1 102 ? -13.251 -9.763 -13.644 1.00 67.88 102 PHE A C 1
ATOM 717 O O . PHE A 1 102 ? -13.605 -8.610 -13.871 1.00 67.88 102 PHE A O 1
ATOM 724 N N . THR A 1 103 ? -14.005 -10.796 -14.030 1.00 67.69 103 THR A N 1
ATOM 725 C CA . THR A 1 103 ? -15.246 -10.630 -14.805 1.00 67.69 103 THR A CA 1
ATOM 726 C C . THR A 1 103 ? -16.466 -10.305 -13.942 1.00 67.69 103 THR A C 1
ATOM 728 O O . THR A 1 103 ? -17.503 -9.894 -14.465 1.00 67.69 103 THR A O 1
ATOM 731 N N . LYS A 1 104 ? -16.375 -10.493 -12.618 1.00 61.62 104 LYS A N 1
ATOM 732 C CA . LYS A 1 104 ? -17.554 -10.481 -11.737 1.00 61.62 104 LYS A CA 1
ATOM 733 C C . LYS A 1 104 ? -17.746 -9.204 -10.935 1.00 61.62 104 LYS A C 1
ATOM 735 O O . LYS A 1 104 ? -18.891 -8.928 -10.576 1.00 61.62 104 LYS A O 1
ATOM 740 N N . ARG A 1 105 ? -16.664 -8.484 -10.611 1.00 72.81 105 ARG A N 1
ATOM 741 C CA . ARG A 1 105 ? -16.592 -7.163 -9.939 1.00 72.81 105 ARG A CA 1
ATOM 742 C C . ARG A 1 105 ? -15.229 -6.996 -9.266 1.00 72.81 105 ARG A C 1
ATOM 744 O O . ARG A 1 105 ? -14.578 -7.984 -8.945 1.00 72.81 105 ARG A O 1
ATOM 751 N N . ILE A 1 106 ? -14.879 -5.756 -8.935 1.00 85.00 106 ILE A N 1
ATOM 752 C CA . ILE A 1 106 ? -13.779 -5.461 -8.012 1.00 85.00 106 ILE A CA 1
ATOM 753 C C . ILE A 1 106 ? -14.097 -6.062 -6.628 1.00 85.00 106 ILE A C 1
ATOM 755 O O . ILE A 1 106 ? -15.207 -5.911 -6.107 1.00 85.00 106 ILE A O 1
ATOM 759 N N . SER A 1 107 ? -13.123 -6.753 -6.038 1.00 88.31 107 SER A N 1
ATOM 760 C CA . SER A 1 107 ? -13.193 -7.373 -4.709 1.00 88.31 107 SER A CA 1
ATOM 761 C C . SER A 1 107 ? -11.895 -7.126 -3.940 1.00 88.31 107 SER A C 1
ATOM 763 O O . SER A 1 107 ? -10.913 -6.695 -4.546 1.00 88.31 107 SER A O 1
ATOM 765 N N . PRO A 1 108 ? -11.831 -7.417 -2.630 1.00 91.44 108 PRO A N 1
ATOM 766 C CA . PRO A 1 108 ? -10.546 -7.503 -1.948 1.00 91.44 108 PRO A CA 1
ATOM 767 C C . PRO A 1 108 ? -9.645 -8.530 -2.642 1.00 91.44 108 PRO A C 1
ATOM 769 O O . PRO A 1 108 ? -10.159 -9.491 -3.227 1.00 91.44 108 PRO A O 1
ATOM 772 N N . SER A 1 109 ? -8.327 -8.344 -2.552 1.00 92.88 109 SER A N 1
ATOM 773 C CA . SER A 1 109 ? -7.388 -9.420 -2.877 1.00 92.88 109 SER A CA 1
ATOM 774 C C . SER A 1 109 ? -7.536 -10.577 -1.888 1.00 92.88 109 SER A C 1
ATOM 776 O O . SER A 1 109 ? -8.139 -10.426 -0.818 1.00 92.88 109 SER A O 1
ATOM 778 N N . ALA A 1 110 ? -6.911 -11.709 -2.198 1.00 93.81 110 ALA A N 1
ATOM 779 C CA . ALA A 1 110 ? -6.657 -12.758 -1.222 1.00 93.81 110 ALA A CA 1
ATOM 780 C C . ALA A 1 110 ? -5.995 -12.201 0.053 1.00 93.81 110 ALA A C 1
ATOM 782 O O . ALA A 1 110 ? -5.243 -11.218 0.020 1.00 93.81 110 ALA A O 1
ATOM 783 N N . ASP A 1 111 ? -6.269 -12.862 1.179 1.00 96.56 111 ASP A N 1
ATOM 784 C CA . ASP A 1 111 ? -5.615 -12.563 2.448 1.00 96.56 111 ASP A CA 1
ATOM 785 C C . ASP A 1 111 ? -4.101 -12.797 2.321 1.00 96.56 111 ASP A C 1
ATOM 787 O O . ASP A 1 111 ? -3.641 -13.859 1.894 1.00 96.56 111 ASP A O 1
ATOM 791 N N . GLY A 1 112 ? -3.311 -11.800 2.712 1.00 97.50 112 GLY A N 1
ATOM 792 C CA . GLY A 1 112 ? -1.867 -11.821 2.522 1.00 97.50 112 GLY A CA 1
ATOM 793 C C . GLY A 1 112 ? -1.271 -10.448 2.257 1.00 97.50 112 GLY A C 1
ATOM 794 O O . GLY A 1 112 ? -1.887 -9.418 2.522 1.00 97.50 112 GLY A O 1
ATOM 795 N N . ILE A 1 113 ? -0.031 -10.447 1.769 1.00 98.12 113 ILE A N 1
ATOM 796 C CA . ILE A 1 113 ? 0.747 -9.241 1.489 1.00 98.12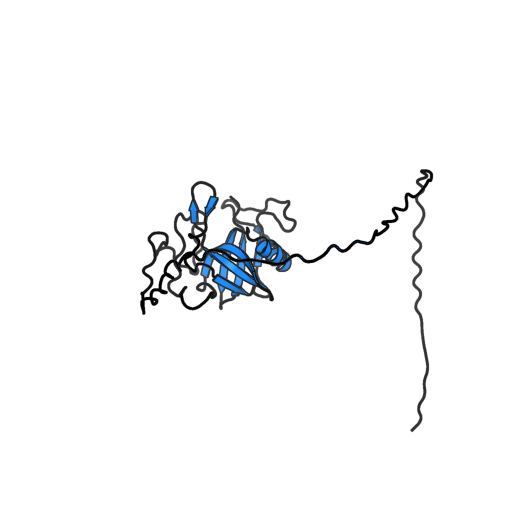 113 ILE A CA 1
ATOM 797 C C . ILE A 1 113 ? 0.871 -9.064 -0.024 1.00 98.12 113 ILE A C 1
ATOM 799 O O . ILE A 1 113 ? 1.584 -9.815 -0.695 1.00 98.12 113 ILE A O 1
ATOM 803 N N . LEU A 1 114 ? 0.211 -8.028 -0.535 1.00 97.31 114 LEU A N 1
ATOM 804 C CA . LEU A 1 114 ? 0.297 -7.581 -1.915 1.00 97.31 114 LEU A CA 1
ATOM 805 C C . LEU A 1 114 ? 1.337 -6.460 -2.056 1.00 97.31 114 LEU A C 1
ATOM 807 O O . LEU A 1 114 ? 1.302 -5.467 -1.336 1.00 97.31 114 LEU A O 1
ATOM 811 N N . ARG A 1 115 ? 2.224 -6.561 -3.040 1.00 97.50 115 ARG A N 1
ATOM 812 C CA . ARG A 1 115 ? 2.996 -5.446 -3.582 1.00 97.50 115 ARG A CA 1
ATOM 813 C C . ARG A 1 115 ? 2.111 -4.708 -4.580 1.00 97.50 115 ARG A C 1
ATOM 815 O O . ARG A 1 115 ? 1.858 -5.202 -5.681 1.00 97.50 115 ARG A O 1
ATOM 822 N N . GLY A 1 116 ? 1.645 -3.529 -4.192 1.00 96.62 116 GLY A N 1
ATOM 823 C CA . GLY A 1 116 ? 0.646 -2.801 -4.958 1.00 96.62 116 GLY A CA 1
ATOM 824 C C . GLY A 1 116 ? 0.802 -1.294 -4.900 1.00 96.62 116 GLY A C 1
ATOM 825 O O . GLY A 1 116 ? 1.698 -0.755 -4.251 1.00 96.62 116 GLY A O 1
ATOM 826 N N . ARG A 1 117 ? -0.101 -0.618 -5.599 1.00 96.94 117 ARG A N 1
ATOM 827 C CA . ARG A 1 117 ? -0.242 0.834 -5.596 1.00 96.94 117 ARG A CA 1
ATOM 828 C C . ARG A 1 117 ? -1.699 1.195 -5.374 1.00 96.94 117 ARG A C 1
ATOM 830 O O . ARG A 1 117 ? -2.568 0.658 -6.057 1.00 96.94 117 ARG A O 1
ATOM 837 N N . PHE A 1 118 ? -1.946 2.108 -4.442 1.00 95.94 118 PHE A N 1
ATOM 838 C CA . PHE A 1 118 ? -3.261 2.721 -4.285 1.00 95.94 118 PHE A CA 1
ATOM 839 C C . PHE A 1 118 ? -3.553 3.601 -5.495 1.00 95.94 118 PHE A C 1
ATOM 841 O O . PHE A 1 118 ? -2.694 4.369 -5.923 1.00 95.94 118 PHE A O 1
ATOM 848 N N . VAL A 1 119 ? -4.756 3.468 -6.039 1.00 92.56 119 VAL A N 1
ATOM 849 C CA . VAL A 1 119 ? -5.221 4.218 -7.213 1.00 92.56 119 VAL A CA 1
ATOM 850 C C . VAL A 1 119 ? -6.139 5.351 -6.781 1.00 92.56 119 VAL A C 1
ATOM 852 O O . VAL A 1 119 ? -6.020 6.468 -7.273 1.00 92.56 119 VAL A O 1
ATOM 855 N N . THR A 1 120 ? -7.046 5.065 -5.851 1.00 92.38 120 THR A N 1
ATOM 856 C CA . THR A 1 120 ? -7.979 6.041 -5.294 1.00 92.38 120 THR A CA 1
ATOM 857 C C . THR A 1 120 ? -8.570 5.512 -3.985 1.00 92.38 120 THR A C 1
ATOM 859 O O . THR A 1 120 ? -8.299 4.386 -3.558 1.00 92.38 120 THR A O 1
ATOM 862 N N . MET A 1 121 ? -9.411 6.320 -3.349 1.00 92.25 121 MET A N 1
ATOM 863 C CA . MET A 1 121 ? -10.326 5.873 -2.306 1.00 92.25 121 MET A CA 1
ATOM 864 C C . MET A 1 121 ? -11.755 6.224 -2.705 1.00 92.25 121 MET A C 1
ATOM 866 O O . MET A 1 121 ? -12.049 7.381 -3.004 1.00 92.25 121 MET A O 1
ATOM 870 N N . GLN A 1 122 ? -12.638 5.233 -2.654 1.00 88.19 122 GLN A N 1
ATOM 871 C CA . GLN A 1 122 ? -14.077 5.423 -2.774 1.00 88.19 122 GLN A CA 1
ATOM 872 C C . GLN A 1 122 ? -14.650 6.066 -1.501 1.00 88.19 122 GLN A C 1
ATOM 874 O O . GLN A 1 122 ? -14.021 6.082 -0.432 1.00 88.19 122 GLN A O 1
ATOM 879 N N . ASP A 1 123 ? -15.886 6.552 -1.605 1.00 75.44 123 ASP A N 1
ATOM 880 C CA . ASP A 1 123 ? -16.656 7.026 -0.459 1.00 75.44 123 ASP A CA 1
ATOM 881 C C . ASP A 1 123 ? -16.739 5.933 0.628 1.00 75.44 123 ASP A C 1
ATOM 883 O O . ASP A 1 123 ? -17.009 4.766 0.346 1.00 75.44 123 ASP A O 1
ATOM 887 N N . GLY A 1 124 ? -16.484 6.296 1.891 1.00 74.19 124 GLY A N 1
ATOM 888 C CA . GLY A 1 124 ? -16.550 5.352 3.019 1.00 74.19 124 GLY A CA 1
ATOM 889 C C . GLY A 1 124 ? -15.267 4.562 3.318 1.00 74.19 124 GLY A C 1
ATOM 890 O O . GLY A 1 124 ? -15.346 3.454 3.839 1.00 74.19 124 GLY A O 1
ATOM 891 N N . ASP A 1 125 ? -14.091 5.128 3.032 1.00 89.19 125 ASP A N 1
ATOM 892 C CA . ASP A 1 125 ? -12.767 4.559 3.352 1.00 89.19 125 ASP A CA 1
ATOM 893 C C . ASP A 1 125 ? -12.442 3.222 2.661 1.00 89.19 125 ASP A C 1
ATOM 895 O O . ASP A 1 125 ? -11.654 2.420 3.173 1.00 89.19 125 ASP A O 1
ATOM 899 N N . THR A 1 126 ? -13.034 2.983 1.490 1.00 95.81 126 THR A N 1
ATOM 900 C CA . THR A 1 126 ? -12.700 1.828 0.650 1.00 95.81 126 THR A CA 1
ATOM 901 C C . THR A 1 126 ? -11.577 2.196 -0.302 1.00 95.81 126 THR A C 1
ATOM 903 O O . THR A 1 126 ? -11.748 3.020 -1.195 1.00 95.81 126 THR A O 1
ATOM 906 N N . ALA A 1 127 ? -10.413 1.592 -0.096 1.00 96.06 127 ALA A N 1
ATOM 907 C CA . ALA A 1 127 ? -9.251 1.808 -0.934 1.00 96.06 127 ALA A CA 1
ATOM 908 C C . ALA A 1 127 ? -9.329 0.952 -2.194 1.00 96.06 127 ALA A C 1
ATOM 910 O O . ALA A 1 127 ? -9.528 -0.258 -2.086 1.00 96.06 127 ALA A O 1
ATOM 911 N N . GLU A 1 128 ? -9.086 1.564 -3.349 1.00 94.50 128 GLU A N 1
ATOM 912 C CA . GLU A 1 128 ? -8.806 0.852 -4.592 1.00 94.50 128 GLU A CA 1
ATOM 913 C C . GLU A 1 128 ? -7.299 0.771 -4.818 1.00 94.50 128 GLU A C 1
ATOM 915 O O . GLU A 1 128 ? -6.571 1.755 -4.651 1.00 94.50 128 GLU A O 1
ATOM 920 N N . TYR A 1 129 ? -6.817 -0.402 -5.209 1.00 95.12 129 TYR A N 1
ATOM 921 C CA . TYR A 1 129 ? -5.395 -0.645 -5.417 1.00 95.12 129 TYR A CA 1
ATOM 922 C C . TYR A 1 129 ? -5.162 -1.709 -6.485 1.00 95.12 129 TYR A C 1
ATOM 924 O O . TYR A 1 129 ? -5.997 -2.574 -6.723 1.00 95.12 129 TYR A O 1
ATOM 932 N N . VAL A 1 130 ? -4.001 -1.650 -7.128 1.00 93.69 130 VAL A N 1
ATOM 933 C CA . VAL A 1 130 ? -3.587 -2.574 -8.195 1.00 93.69 130 VAL A CA 1
ATOM 934 C C . VAL A 1 130 ? -2.279 -3.263 -7.820 1.00 93.69 130 VAL A C 1
ATOM 936 O O . VAL A 1 130 ? -1.480 -2.674 -7.081 1.00 93.69 130 VAL A O 1
ATOM 939 N N . PRO A 1 131 ? -2.008 -4.482 -8.321 1.00 94.19 131 PRO A N 1
ATOM 940 C CA . PRO A 1 131 ? -0.682 -5.068 -8.200 1.00 94.19 131 PRO A CA 1
ATOM 941 C C . PRO A 1 131 ? 0.330 -4.232 -8.994 1.00 94.19 131 PRO A C 1
ATOM 943 O O . PRO A 1 131 ? -0.012 -3.604 -9.997 1.00 94.19 131 PRO A O 1
ATOM 946 N N . VAL A 1 132 ? 1.593 -4.233 -8.564 1.00 94.50 132 VAL A N 1
ATOM 947 C CA . VAL A 1 132 ? 2.677 -3.586 -9.318 1.00 94.50 132 VAL A CA 1
ATOM 948 C C . VAL A 1 132 ? 3.883 -4.500 -9.495 1.00 94.50 132 VAL A C 1
ATOM 950 O O . VAL A 1 132 ? 4.201 -5.338 -8.642 1.00 94.50 132 VAL A O 1
ATOM 953 N N . ARG A 1 133 ? 4.598 -4.300 -10.601 1.00 94.94 133 ARG A N 1
ATOM 954 C CA . ARG A 1 133 ? 5.906 -4.907 -10.860 1.00 94.94 133 ARG A CA 1
ATOM 955 C C . ARG A 1 133 ? 6.972 -3.829 -10.999 1.00 94.94 133 ARG A C 1
ATOM 957 O O . ARG A 1 133 ? 6.685 -2.697 -11.379 1.00 94.94 133 ARG A O 1
ATOM 964 N N . TRP A 1 134 ? 8.202 -4.190 -10.673 1.00 95.62 134 TRP A N 1
ATOM 965 C CA . TRP A 1 134 ? 9.371 -3.354 -10.880 1.00 95.62 134 TRP A CA 1
ATOM 966 C C . TRP A 1 134 ? 9.832 -3.447 -12.329 1.00 95.62 134 TRP A C 1
ATOM 968 O O . TRP A 1 134 ? 10.054 -4.546 -12.841 1.00 95.62 134 TRP A O 1
ATOM 978 N N . ASP A 1 135 ? 10.012 -2.291 -12.956 1.00 94.25 135 ASP A N 1
ATOM 979 C CA . ASP A 1 135 ? 10.475 -2.163 -14.331 1.00 94.25 135 ASP A CA 1
ATOM 980 C C . ASP A 1 135 ? 11.649 -1.183 -14.398 1.00 94.25 135 ASP A C 1
ATOM 982 O O . ASP A 1 135 ? 11.492 0.011 -14.635 1.00 94.25 135 ASP A O 1
ATOM 986 N N . GLY A 1 136 ? 12.844 -1.685 -14.073 1.00 89.19 136 GLY A N 1
ATOM 987 C CA . GLY A 1 136 ? 14.112 -1.005 -14.362 1.00 89.19 136 GLY A CA 1
ATOM 988 C C . GLY A 1 136 ? 14.334 0.379 -13.736 1.00 89.19 136 GLY A C 1
ATOM 989 O O . GLY A 1 136 ? 15.276 1.057 -14.131 1.00 89.19 136 GLY A O 1
ATOM 990 N N . GLY A 1 137 ? 13.518 0.804 -12.771 1.00 91.50 137 GLY A N 1
ATOM 991 C CA . GLY A 1 137 ? 13.592 2.150 -12.190 1.00 91.50 137 GLY A CA 1
ATOM 992 C C . GLY A 1 137 ? 12.262 2.683 -11.667 1.00 91.50 137 GLY A C 1
ATOM 993 O O . GLY A 1 137 ? 12.255 3.659 -10.928 1.00 91.50 137 GLY A O 1
ATOM 994 N N . THR A 1 138 ? 11.141 2.053 -12.019 1.00 94.31 138 THR A N 1
ATOM 995 C CA . THR A 1 138 ? 9.822 2.466 -11.533 1.00 94.31 138 THR A CA 1
ATOM 996 C C . THR A 1 138 ? 8.899 1.275 -11.291 1.00 94.31 138 THR A C 1
ATOM 998 O O . THR A 1 138 ? 9.172 0.151 -11.721 1.00 94.31 138 THR A O 1
ATOM 1001 N N . PHE A 1 139 ? 7.792 1.527 -10.593 1.00 95.12 139 PHE A N 1
ATOM 1002 C CA . PHE A 1 139 ? 6.706 0.571 -10.435 1.00 95.12 139 PHE A CA 1
ATOM 1003 C C . PHE A 1 139 ? 5.637 0.796 -11.494 1.00 95.12 139 PHE A C 1
ATOM 1005 O O . PHE A 1 139 ? 4.997 1.849 -11.555 1.00 95.12 139 PHE A O 1
ATOM 1012 N N . VAL A 1 140 ? 5.388 -0.235 -12.289 1.00 92.75 140 VAL A N 1
ATOM 1013 C CA . VAL A 1 140 ? 4.344 -0.229 -13.311 1.00 92.75 140 VAL A CA 1
ATOM 1014 C C . VAL A 1 140 ? 3.177 -1.091 -12.855 1.00 92.75 140 VAL A C 1
ATOM 1016 O O . VAL A 1 140 ? 3.360 -2.112 -12.187 1.00 92.75 140 VAL A O 1
ATOM 1019 N N . GLY A 1 141 ? 1.971 -0.623 -13.167 1.00 89.69 141 GLY A N 1
ATOM 1020 C CA . GLY A 1 141 ? 0.756 -1.411 -12.994 1.00 89.69 141 GLY A CA 1
ATOM 1021 C C . GLY A 1 141 ? 0.526 -2.296 -14.221 1.00 89.69 141 GLY A C 1
ATOM 1022 O O . GLY A 1 141 ? 1.260 -2.164 -15.205 1.00 89.69 141 GLY A O 1
ATOM 1023 N N . PRO A 1 142 ? -0.466 -3.188 -14.165 1.00 84.06 142 PRO A N 1
ATOM 1024 C CA . PRO A 1 142 ? -0.913 -3.950 -15.328 1.00 84.06 142 PRO A CA 1
ATOM 1025 C C . PRO A 1 142 ? -1.455 -3.025 -16.428 1.00 84.06 142 PRO A C 1
ATOM 1027 O O . PRO A 1 142 ? -1.761 -1.855 -16.176 1.00 84.06 142 PRO A O 1
ATOM 1030 N N . THR A 1 143 ? -1.528 -3.535 -17.658 1.00 77.31 143 THR A N 1
ATOM 1031 C CA . THR A 1 143 ? -2.063 -2.791 -18.804 1.00 77.31 143 THR A CA 1
ATOM 1032 C C . THR A 1 143 ? -3.540 -2.441 -18.598 1.00 77.31 143 THR A C 1
ATOM 1034 O O . THR A 1 143 ? -4.313 -3.211 -18.036 1.00 77.31 143 THR A O 1
ATOM 1037 N N . GLU A 1 144 ? -3.927 -1.245 -19.043 1.00 58.22 144 GLU A N 1
ATOM 1038 C CA . GLU A 1 144 ? -5.304 -0.757 -18.981 1.00 58.22 144 GLU A CA 1
ATOM 1039 C C . GLU A 1 144 ? -6.226 -1.620 -19.861 1.00 58.22 144 GLU A C 1
ATOM 1041 O O . GLU A 1 144 ? -5.925 -1.847 -21.032 1.00 58.22 144 GLU A O 1
ATOM 1046 N N . GLY A 1 145 ? -7.354 -2.085 -19.313 1.00 53.47 145 GLY A N 1
ATOM 1047 C CA . GLY A 1 145 ? -8.385 -2.820 -20.064 1.00 53.47 145 GLY A CA 1
ATOM 1048 C C . GLY A 1 145 ? -8.637 -4.251 -19.592 1.00 53.47 145 GLY A C 1
ATOM 1049 O O . GLY A 1 145 ? -9.726 -4.772 -19.824 1.00 53.47 145 GLY A O 1
ATOM 1050 N N . ASP A 1 146 ? -7.709 -4.831 -18.839 1.00 54.94 146 ASP A N 1
ATOM 1051 C CA . ASP A 1 146 ? -7.966 -6.024 -18.044 1.00 54.94 146 ASP A CA 1
ATOM 1052 C C . ASP A 1 146 ? -8.367 -5.535 -16.653 1.00 54.94 146 ASP A C 1
ATOM 1054 O O . ASP A 1 146 ? -7.671 -4.729 -16.042 1.00 54.94 146 ASP A O 1
ATOM 1058 N N . VAL A 1 147 ? -9.548 -5.903 -16.166 1.00 60.81 147 VAL A N 1
ATOM 1059 C CA . VAL A 1 147 ? -9.995 -5.520 -14.817 1.00 60.81 147 VAL A CA 1
ATOM 1060 C C . VAL A 1 147 ? -8.897 -6.004 -13.867 1.00 60.81 147 VAL A C 1
ATOM 1062 O O . VAL A 1 147 ? -8.624 -7.188 -13.869 1.00 60.81 147 VAL A O 1
ATOM 1065 N N . THR A 1 148 ? -8.173 -5.121 -13.173 1.00 74.12 148 THR A N 1
ATOM 1066 C CA . THR A 1 148 ? -6.958 -5.491 -12.401 1.00 74.12 148 THR A CA 1
ATOM 1067 C C . THR A 1 148 ? -6.911 -4.873 -11.006 1.00 74.12 148 THR A C 1
ATOM 1069 O O . THR A 1 148 ? -5.904 -4.967 -10.298 1.00 74.12 148 THR A O 1
ATOM 1072 N N . ALA A 1 149 ? -7.969 -4.156 -10.637 1.00 88.38 149 ALA A N 1
ATOM 1073 C CA . ALA A 1 149 ? -8.061 -3.452 -9.374 1.00 88.38 149 ALA A CA 1
ATOM 1074 C C . ALA A 1 149 ? -8.751 -4.318 -8.324 1.00 88.38 149 ALA A C 1
ATOM 1076 O O . ALA A 1 149 ? -9.756 -4.977 -8.587 1.00 88.38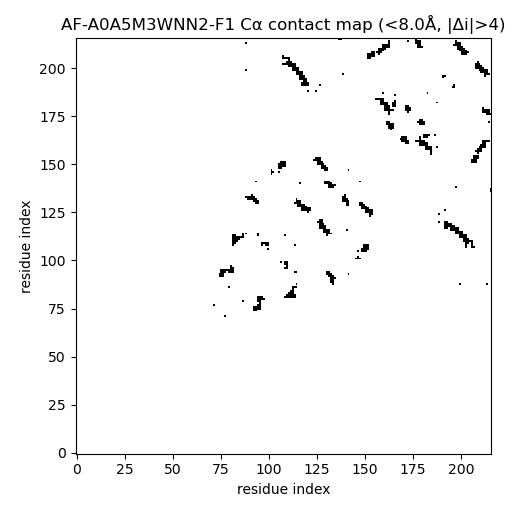 149 ALA A O 1
ATOM 1077 N N . TYR A 1 150 ? -8.226 -4.230 -7.113 1.00 92.75 150 TYR A N 1
ATOM 1078 C CA . TYR A 1 150 ? -8.849 -4.705 -5.897 1.00 92.75 150 TYR A CA 1
ATOM 1079 C C . TYR A 1 150 ? -9.479 -3.528 -5.158 1.00 92.75 150 TYR A C 1
ATOM 1081 O O . TYR A 1 150 ? -9.036 -2.385 -5.300 1.00 92.75 150 TYR A O 1
ATOM 1089 N N . ALA A 1 151 ? -10.465 -3.811 -4.310 1.00 94.25 151 ALA A N 1
ATOM 1090 C CA . ALA A 1 151 ? -10.980 -2.830 -3.366 1.00 94.25 151 ALA A CA 1
ATOM 1091 C C . ALA A 1 151 ? -11.267 -3.451 -2.007 1.00 94.25 151 ALA A C 1
ATOM 1093 O O . ALA A 1 151 ? -11.879 -4.513 -1.911 1.00 94.25 151 ALA A O 1
ATOM 1094 N N . ALA A 1 152 ? -10.845 -2.768 -0.947 1.00 95.88 152 ALA A N 1
ATOM 1095 C CA . ALA A 1 152 ? -11.119 -3.182 0.420 1.00 95.88 152 ALA A CA 1
ATOM 1096 C C . ALA A 1 152 ? -11.206 -1.966 1.355 1.00 95.88 152 ALA A C 1
ATOM 1098 O O . ALA A 1 152 ? -10.444 -1.009 1.188 1.00 95.88 152 ALA A O 1
ATOM 1099 N N . PRO A 1 153 ? -12.090 -1.988 2.366 1.00 97.19 153 PRO A N 1
ATOM 1100 C CA . PRO A 1 153 ? -12.111 -0.957 3.391 1.00 97.19 153 PRO A CA 1
ATOM 1101 C C . PRO A 1 153 ? -10.817 -0.959 4.210 1.00 97.19 153 PRO A C 1
ATOM 1103 O O . PRO A 1 153 ? -10.234 -2.009 4.507 1.00 97.19 153 PRO A O 1
ATOM 1106 N N . LEU A 1 154 ? -10.384 0.233 4.619 1.00 97.94 154 LEU A N 1
ATOM 1107 C CA . LEU A 1 154 ? -9.323 0.382 5.607 1.00 97.94 154 LEU A CA 1
ATOM 1108 C C . LEU A 1 154 ? -9.834 -0.063 6.977 1.00 97.94 154 LEU A C 1
ATOM 1110 O O . LEU A 1 154 ? -10.769 0.544 7.516 1.00 97.94 154 LEU A O 1
ATOM 1114 N N . ALA A 1 155 ? -9.167 -1.049 7.580 1.00 97.81 155 ALA A N 1
ATOM 1115 C CA . ALA A 1 155 ? -9.492 -1.489 8.929 1.00 97.81 155 ALA A CA 1
ATOM 1116 C C . ALA A 1 155 ? -9.424 -0.304 9.919 1.00 97.81 155 ALA A C 1
ATOM 1118 O O . ALA A 1 155 ? -8.552 0.565 9.782 1.00 97.81 155 ALA A O 1
ATOM 1119 N N . PRO A 1 156 ? -10.280 -0.257 10.959 1.00 96.38 156 PRO A N 1
ATOM 1120 C CA . PRO A 1 156 ? -10.254 0.829 11.944 1.00 96.38 156 PRO A CA 1
ATOM 1121 C C . PRO A 1 156 ? -8.881 1.017 12.610 1.00 96.38 156 PRO A C 1
ATOM 1123 O O . PRO A 1 156 ? -8.470 2.140 12.888 1.00 96.38 156 PRO A O 1
ATOM 1126 N N . GLY A 1 157 ? -8.158 -0.087 12.826 1.00 96.81 157 GLY A N 1
ATOM 1127 C CA . GLY A 1 157 ? -6.821 -0.123 13.423 1.00 96.81 157 GLY A CA 1
ATOM 1128 C C . GLY A 1 157 ? -5.680 -0.314 12.422 1.00 96.81 157 GLY A C 1
ATOM 1129 O O . GLY A 1 157 ? -4.638 -0.833 12.820 1.00 96.81 157 GLY A O 1
ATOM 1130 N N . VAL A 1 158 ? -5.874 0.039 11.144 1.00 98.56 158 VAL A N 1
ATOM 1131 C CA . VAL A 1 158 ? -4.847 -0.133 10.104 1.00 98.56 158 VAL A CA 1
ATOM 1132 C C . VAL A 1 158 ? -3.506 0.470 10.537 1.00 98.56 158 VAL A C 1
ATOM 1134 O O . VAL A 1 158 ? -3.431 1.596 11.035 1.00 98.56 158 VAL A O 1
ATOM 1137 N N . VAL A 1 159 ? -2.430 -0.295 10.364 1.00 98.75 159 VAL A N 1
ATOM 1138 C CA . VAL A 1 159 ? -1.066 0.170 10.633 1.00 98.75 159 VAL A CA 1
ATOM 1139 C C . VAL A 1 159 ? -0.491 0.757 9.355 1.00 98.75 159 VAL A C 1
ATOM 1141 O O . VAL A 1 159 ? -0.248 0.014 8.412 1.00 98.75 159 VAL A O 1
ATOM 1144 N N . TYR A 1 160 ? -0.228 2.061 9.330 1.00 98.62 160 TYR A N 1
ATOM 1145 C CA . TYR A 1 160 ? 0.479 2.699 8.222 1.00 98.62 160 TYR A CA 1
ATOM 1146 C C . TYR A 1 160 ? 1.907 3.049 8.633 1.00 98.62 160 TYR A C 1
ATOM 1148 O O . TYR A 1 160 ? 2.099 3.768 9.616 1.00 98.62 160 TYR A O 1
ATOM 1156 N N . LEU A 1 161 ? 2.886 2.523 7.895 1.00 98.69 161 LEU A N 1
ATOM 1157 C CA . LEU A 1 161 ? 4.289 2.907 7.988 1.00 98.69 161 LEU A CA 1
ATOM 1158 C C . LEU A 1 161 ? 4.665 3.721 6.746 1.00 98.69 161 LEU A C 1
ATOM 1160 O O . LEU A 1 161 ? 4.736 3.168 5.646 1.00 98.69 161 LEU A O 1
ATOM 1164 N N . SER A 1 162 ? 4.860 5.022 6.939 1.00 98.12 162 SER A N 1
ATOM 1165 C CA . SER A 1 162 ? 5.215 5.974 5.888 1.00 98.12 162 SER A CA 1
ATOM 1166 C C . SER A 1 162 ? 6.709 5.924 5.599 1.00 98.12 162 SER A C 1
ATOM 1168 O O . SER A 1 162 ? 7.513 5.703 6.509 1.00 98.12 162 SER A O 1
ATOM 1170 N N . ALA A 1 163 ? 7.064 6.120 4.332 1.00 97.56 163 ALA A N 1
ATOM 1171 C CA . ALA A 1 163 ? 8.442 6.323 3.896 1.00 97.56 163 ALA A CA 1
ATOM 1172 C C . ALA A 1 163 ? 8.780 7.810 3.729 1.00 97.56 163 ALA A C 1
ATOM 1174 O O . ALA A 1 163 ? 9.953 8.174 3.805 1.00 97.56 163 ALA A O 1
ATOM 1175 N N . THR A 1 164 ? 7.762 8.655 3.541 1.00 95.12 164 THR A N 1
ATOM 1176 C CA . THR A 1 164 ? 7.878 10.120 3.446 1.00 95.12 164 THR A CA 1
ATOM 1177 C C . THR A 1 164 ? 7.528 10.830 4.768 1.00 95.12 164 THR A C 1
ATOM 1179 O O . THR A 1 164 ? 7.203 12.019 4.801 1.00 95.12 164 THR A O 1
ATOM 1182 N N . GLY A 1 165 ? 7.492 10.073 5.866 1.00 94.56 165 GLY A N 1
ATOM 1183 C CA . GLY A 1 165 ? 7.024 10.507 7.177 1.00 94.56 165 GLY A CA 1
ATOM 1184 C C . GLY A 1 165 ? 5.561 10.950 7.232 1.00 94.56 165 GLY A C 1
ATOM 1185 O O . GLY A 1 165 ? 4.813 10.866 6.249 1.00 94.56 165 GLY A O 1
ATOM 1186 N N . CYS A 1 166 ? 5.105 11.385 8.407 1.00 95.81 166 CYS A N 1
ATOM 1187 C CA . CYS A 1 166 ? 3.689 11.726 8.599 1.00 95.81 166 CYS A CA 1
ATOM 1188 C C . CYS A 1 166 ? 3.301 13.100 8.047 1.00 95.81 166 CYS A C 1
ATOM 1190 O O . CYS A 1 166 ? 2.111 13.366 7.880 1.00 95.81 166 CYS A O 1
ATOM 1192 N N . THR A 1 167 ? 4.288 13.943 7.739 1.00 92.06 167 THR A N 1
ATOM 1193 C CA . THR A 1 167 ? 4.090 15.273 7.145 1.00 92.06 167 THR A CA 1
ATOM 1194 C C . THR A 1 167 ? 4.374 15.316 5.641 1.00 92.06 167 THR A C 1
ATOM 1196 O O . THR A 1 167 ? 4.019 16.298 4.996 1.00 92.06 167 THR A O 1
ATOM 1199 N N . GLY A 1 168 ? 4.994 14.270 5.078 1.00 88.50 168 GLY A N 1
ATOM 1200 C CA . GLY A 1 168 ? 5.413 14.220 3.673 1.00 88.50 168 GLY A CA 1
ATOM 1201 C C . GLY A 1 168 ? 6.795 14.823 3.384 1.00 88.50 168 GLY A C 1
ATOM 1202 O O . GLY A 1 168 ? 7.203 14.827 2.228 1.00 88.50 168 GLY A O 1
ATOM 1203 N N . ASN A 1 169 ? 7.509 15.334 4.395 1.00 88.94 169 ASN A N 1
ATOM 1204 C CA . ASN A 1 169 ? 8.781 16.055 4.213 1.00 88.94 169 ASN A CA 1
ATOM 1205 C C . ASN A 1 169 ? 10.009 15.315 4.762 1.00 88.94 169 ASN A C 1
ATOM 1207 O O . ASN A 1 169 ? 11.119 15.839 4.691 1.00 88.94 169 ASN A O 1
ATOM 1211 N N . ASP A 1 170 ? 9.820 14.115 5.307 1.00 92.19 170 ASP A N 1
ATOM 1212 C CA . ASP A 1 170 ? 10.866 13.351 5.982 1.00 92.19 170 ASP A CA 1
ATOM 1213 C C . ASP A 1 170 ? 11.136 12.061 5.215 1.00 92.19 170 ASP A C 1
ATOM 1215 O O . ASP A 1 170 ? 10.217 11.463 4.677 1.00 92.19 170 ASP A O 1
ATOM 1219 N N . GLN A 1 171 ? 12.374 11.580 5.175 1.00 95.38 171 GLN A N 1
ATOM 1220 C CA . GLN A 1 171 ? 12.660 10.261 4.614 1.00 95.38 171 GLN A CA 1
ATOM 1221 C C . GLN A 1 171 ? 12.824 9.253 5.756 1.00 95.38 171 GLN A C 1
ATOM 1223 O O . GLN A 1 171 ? 13.832 9.260 6.461 1.00 95.38 171 GLN A O 1
ATOM 1228 N N . THR A 1 172 ? 11.838 8.374 5.940 1.00 97.00 172 THR A N 1
ATOM 1229 C CA . THR A 1 172 ? 11.765 7.429 7.067 1.00 97.00 172 THR A CA 1
ATOM 1230 C C . THR A 1 172 ? 11.744 5.978 6.601 1.00 97.00 172 THR A C 1
ATOM 1232 O O . THR A 1 172 ? 10.811 5.219 6.860 1.00 97.00 172 THR A O 1
ATOM 1235 N N . ILE A 1 173 ? 12.822 5.568 5.930 1.00 97.56 173 ILE A N 1
ATOM 1236 C CA . ILE A 1 173 ? 12.980 4.227 5.346 1.00 97.56 173 ILE A CA 1
ATOM 1237 C C . ILE A 1 173 ? 13.992 3.348 6.093 1.00 97.56 173 ILE A C 1
ATOM 1239 O O . ILE A 1 173 ? 14.952 3.840 6.684 1.00 97.56 173 ILE A O 1
ATOM 1243 N N . ASN A 1 174 ? 13.810 2.029 6.019 1.00 96.56 174 ASN A N 1
ATOM 1244 C CA . ASN A 1 174 ? 14.827 1.046 6.395 1.00 96.56 174 ASN A CA 1
ATOM 1245 C C . ASN A 1 174 ? 15.774 0.717 5.216 1.00 96.56 174 ASN A C 1
ATOM 1247 O O . ASN A 1 174 ? 15.638 1.251 4.115 1.00 96.56 174 ASN A O 1
ATOM 1251 N N . GLY A 1 175 ? 16.717 -0.208 5.435 1.00 95.56 175 GLY A N 1
ATOM 1252 C CA . GLY A 1 175 ? 17.687 -0.641 4.416 1.00 95.56 175 GLY A CA 1
ATOM 1253 C C . GLY A 1 175 ? 17.087 -1.320 3.174 1.00 95.56 175 GLY A C 1
ATOM 1254 O O . GLY A 1 175 ? 17.763 -1.397 2.153 1.00 95.56 175 GLY A O 1
ATOM 1255 N N . ASP A 1 176 ? 15.828 -1.758 3.234 1.00 94.12 176 ASP A N 1
ATOM 1256 C CA . ASP A 1 176 ? 15.106 -2.370 2.112 1.00 94.12 176 ASP A CA 1
ATOM 1257 C C . ASP A 1 176 ? 14.266 -1.351 1.317 1.00 94.12 176 ASP A C 1
ATOM 1259 O O . ASP A 1 176 ? 13.598 -1.723 0.351 1.00 94.12 176 ASP A O 1
ATOM 1263 N N . GLY A 1 177 ? 14.278 -0.071 1.714 1.00 95.69 177 GLY A N 1
ATOM 1264 C CA . GLY A 1 177 ? 13.440 0.973 1.117 1.00 95.69 177 GLY A CA 1
ATOM 1265 C C . GLY A 1 177 ? 11.983 0.937 1.589 1.00 95.69 177 GLY A C 1
ATOM 1266 O O . GLY A 1 177 ? 11.098 1.401 0.873 1.00 95.69 177 GLY A O 1
ATOM 1267 N N . LEU A 1 178 ? 11.717 0.363 2.768 1.00 98.06 178 LEU A N 1
ATOM 1268 C CA . LEU A 1 178 ? 10.385 0.321 3.373 1.00 98.06 178 LEU A CA 1
ATOM 1269 C C . LEU A 1 178 ? 10.217 1.394 4.439 1.00 98.06 178 LEU A C 1
ATOM 1271 O O . LEU A 1 178 ? 11.107 1.585 5.267 1.00 98.06 178 LEU A O 1
ATOM 1275 N N . GLY A 1 179 ? 9.043 2.019 4.463 1.00 98.19 179 GLY A N 1
ATOM 1276 C CA . GLY A 1 179 ? 8.646 2.968 5.493 1.00 98.19 179 GLY A CA 1
ATOM 1277 C C . GLY A 1 179 ? 8.727 2.394 6.910 1.00 98.19 179 GLY A C 1
ATOM 1278 O O . GLY A 1 179 ? 8.459 1.214 7.154 1.00 98.19 179 GLY A O 1
ATOM 1279 N N . THR A 1 180 ? 9.092 3.246 7.862 1.00 98.38 180 THR A N 1
ATOM 1280 C CA . THR A 1 180 ? 9.325 2.878 9.270 1.00 98.38 180 THR A CA 1
ATOM 1281 C C . THR A 1 180 ? 8.573 3.761 10.251 1.00 98.38 180 THR A C 1
ATOM 1283 O O . THR A 1 180 ? 8.320 3.335 11.380 1.00 98.38 180 THR A O 1
ATOM 1286 N N . GLU A 1 181 ? 8.171 4.962 9.838 1.00 98.38 181 GLU A N 1
ATOM 1287 C CA . GLU A 1 181 ? 7.456 5.882 10.710 1.00 98.38 181 GLU A CA 1
ATOM 1288 C C . GLU A 1 181 ? 5.969 5.551 10.734 1.00 98.38 181 GLU A C 1
ATOM 1290 O O . GLU A 1 181 ? 5.302 5.497 9.701 1.00 98.38 181 GLU A O 1
ATOM 1295 N N . ARG A 1 182 ? 5.425 5.343 11.932 1.00 98.50 182 ARG A N 1
ATOM 1296 C CA . ARG A 1 182 ? 4.008 5.036 12.094 1.00 98.50 182 ARG A CA 1
ATOM 1297 C C . ARG A 1 182 ? 3.162 6.301 12.000 1.00 98.50 182 ARG A C 1
ATOM 1299 O O . ARG A 1 182 ? 3.239 7.155 12.878 1.00 98.50 182 ARG A O 1
ATOM 1306 N N . CYS A 1 183 ? 2.267 6.341 11.019 1.00 98.38 183 CYS A N 1
ATOM 1307 C CA . CYS A 1 183 ? 1.359 7.461 10.796 1.00 98.38 183 CYS A CA 1
ATOM 1308 C C . CYS A 1 183 ? -0.106 7.104 11.058 1.00 98.38 183 CYS A C 1
ATOM 1310 O O . CYS A 1 183 ? -0.477 5.948 11.284 1.00 98.38 183 CYS A O 1
ATOM 1312 N N . THR A 1 184 ? -0.954 8.131 11.077 1.00 97.62 184 THR A N 1
ATOM 1313 C CA . THR A 1 184 ? -2.385 7.976 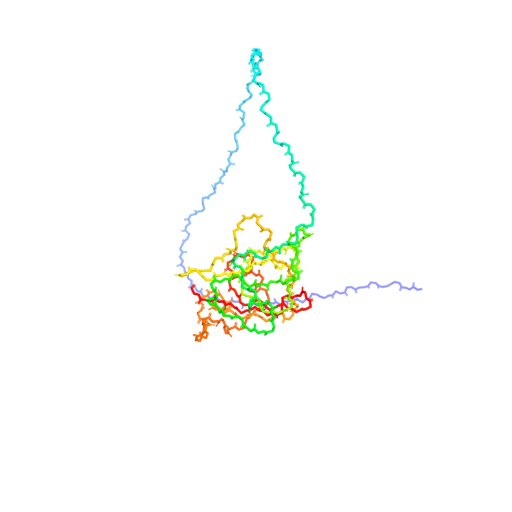11.348 1.00 97.62 184 THR A CA 1
ATOM 1314 C C . THR A 1 184 ? -3.115 7.337 10.163 1.00 97.62 184 THR A C 1
ATOM 1316 O O . THR A 1 184 ? -2.709 7.465 9.008 1.00 97.62 184 THR A O 1
ATOM 1319 N N . ARG A 1 185 ? -4.263 6.703 10.441 1.00 96.94 185 ARG A N 1
ATOM 1320 C CA . ARG A 1 185 ? -5.190 6.212 9.406 1.00 96.94 185 ARG A CA 1
ATOM 1321 C C . ARG A 1 185 ? -5.666 7.334 8.477 1.00 96.94 185 ARG A C 1
ATOM 1323 O O . ARG A 1 185 ? -5.828 7.103 7.287 1.00 96.94 185 ARG A O 1
ATOM 1330 N N . ALA A 1 186 ? -5.861 8.542 9.009 1.00 94.94 186 ALA A N 1
ATOM 1331 C CA . ALA A 1 186 ? -6.247 9.706 8.214 1.00 94.94 186 ALA A CA 1
ATOM 1332 C C . ALA A 1 186 ? -5.160 10.089 7.198 1.00 94.94 186 ALA A C 1
ATOM 1334 O O . ALA A 1 186 ? -5.479 10.341 6.041 1.00 94.94 186 ALA A O 1
ATOM 1335 N N . ARG A 1 187 ? -3.881 10.046 7.602 1.00 95.44 187 ARG A N 1
ATOM 1336 C CA . ARG A 1 187 ? -2.757 10.293 6.690 1.00 95.44 187 ARG A CA 1
ATOM 1337 C C . ARG A 1 187 ? -2.652 9.219 5.606 1.00 95.44 187 ARG A C 1
ATOM 1339 O O . ARG A 1 187 ? -2.424 9.553 4.450 1.00 95.44 187 ARG A O 1
ATOM 1346 N N . LEU A 1 188 ? -2.868 7.947 5.957 1.00 96.56 188 LEU A N 1
ATOM 1347 C CA . LEU A 1 188 ? -2.968 6.874 4.960 1.00 96.56 188 LEU A CA 1
ATOM 1348 C C . LEU A 1 188 ? -4.085 7.158 3.947 1.00 96.56 188 LEU A C 1
ATOM 1350 O O . LEU A 1 188 ? -3.864 7.048 2.748 1.00 96.56 188 LEU A O 1
ATOM 1354 N N . ALA A 1 189 ? -5.277 7.521 4.425 1.00 94.94 189 ALA A N 1
ATOM 1355 C CA . ALA A 1 189 ? -6.427 7.802 3.570 1.00 94.94 189 ALA A CA 1
ATOM 1356 C C . ALA A 1 189 ? -6.176 8.983 2.617 1.00 94.94 189 ALA A C 1
ATOM 1358 O O . ALA A 1 189 ? -6.560 8.915 1.453 1.00 94.94 189 ALA A O 1
ATOM 1359 N N . GLU A 1 190 ? -5.523 10.044 3.094 1.00 92.69 190 GLU A N 1
ATOM 1360 C CA . GLU A 1 190 ? -5.086 11.176 2.271 1.00 92.69 190 GLU A CA 1
ATOM 1361 C C . GLU A 1 190 ? -4.125 10.718 1.165 1.00 92.69 190 GLU A C 1
ATOM 1363 O O . GLU A 1 190 ? -4.408 10.911 -0.013 1.00 92.69 190 GLU A O 1
ATOM 1368 N N . HIS A 1 191 ? -3.056 10.008 1.529 1.00 92.31 191 HIS A N 1
ATOM 1369 C CA . HIS A 1 191 ? -2.037 9.566 0.576 1.00 92.31 191 HIS A CA 1
ATOM 1370 C C . HIS A 1 191 ? -2.579 8.536 -0.436 1.00 92.31 191 HIS A C 1
ATOM 1372 O O . HIS A 1 191 ? -2.222 8.544 -1.613 1.00 92.31 191 HIS A O 1
ATOM 1378 N N . ALA A 1 192 ? -3.501 7.669 -0.008 1.00 93.25 192 ALA A N 1
ATOM 1379 C CA . ALA A 1 192 ? -4.189 6.732 -0.891 1.00 93.25 192 ALA A CA 1
ATOM 1380 C C . ALA A 1 192 ? -5.074 7.444 -1.934 1.00 93.25 192 ALA A C 1
ATOM 1382 O O . ALA A 1 192 ? -5.136 6.997 -3.078 1.00 93.25 192 ALA A O 1
ATOM 1383 N N . ARG A 1 193 ? -5.721 8.566 -1.575 1.00 92.94 193 ARG A N 1
ATOM 1384 C CA . ARG A 1 193 ? -6.535 9.378 -2.505 1.00 92.94 193 ARG A CA 1
ATOM 1385 C C . ARG A 1 193 ? -5.707 10.056 -3.590 1.00 92.94 193 ARG A C 1
ATOM 1387 O O . ARG A 1 193 ? -6.227 10.300 -4.672 1.00 92.94 193 ARG A O 1
ATOM 1394 N N . GLU A 1 194 ? -4.440 10.351 -3.320 1.00 91.88 194 GLU A N 1
ATOM 1395 C CA . GLU A 1 194 ? -3.528 10.931 -4.313 1.00 91.88 194 GLU A CA 1
ATOM 1396 C C . GLU A 1 194 ? -3.155 9.936 -5.430 1.00 91.88 194 GLU A C 1
ATOM 1398 O O . GLU A 1 194 ? -2.649 10.348 -6.475 1.00 91.88 194 GLU A O 1
ATOM 1403 N N . GLY A 1 195 ? -3.406 8.634 -5.231 1.00 89.50 195 GLY A N 1
ATOM 1404 C CA . GLY A 1 195 ? -3.293 7.610 -6.274 1.00 89.50 195 GLY A CA 1
ATOM 1405 C C . GLY A 1 195 ? -1.862 7.229 -6.665 1.00 89.50 195 GLY A C 1
ATOM 1406 O O . GLY A 1 195 ? -1.617 6.751 -7.774 1.00 89.50 195 GLY A O 1
ATOM 1407 N N . ARG A 1 196 ? -0.885 7.488 -5.787 1.00 86.88 196 ARG A N 1
ATOM 1408 C CA . ARG A 1 196 ? 0.549 7.256 -6.062 1.00 86.88 196 ARG A CA 1
ATOM 1409 C C . ARG A 1 196 ? 1.268 6.428 -5.006 1.00 86.88 196 ARG A C 1
ATOM 1411 O O . ARG A 1 196 ? 2.399 6.005 -5.241 1.00 86.88 196 ARG A O 1
ATOM 1418 N N . LEU A 1 197 ? 0.608 6.149 -3.884 1.00 95.50 197 LEU A N 1
ATOM 1419 C CA . LEU A 1 197 ? 1.178 5.390 -2.779 1.00 95.50 197 LEU A CA 1
ATOM 1420 C C . LEU A 1 197 ? 1.475 3.949 -3.216 1.00 95.50 197 LEU A C 1
ATOM 1422 O O . LEU A 1 197 ? 0.568 3.121 -3.327 1.00 95.50 197 LEU A O 1
ATOM 1426 N N . THR A 1 198 ? 2.752 3.653 -3.453 1.00 97.62 198 THR A N 1
ATOM 1427 C CA . THR A 1 198 ? 3.241 2.294 -3.713 1.00 97.62 198 THR A CA 1
ATOM 1428 C C . THR A 1 198 ? 3.641 1.652 -2.391 1.00 97.62 198 THR A C 1
ATOM 1430 O O . THR A 1 198 ? 4.361 2.255 -1.599 1.00 97.62 198 THR A O 1
ATOM 1433 N N . ALA A 1 199 ? 3.145 0.449 -2.110 1.00 98.31 199 ALA A N 1
ATOM 1434 C CA . ALA A 1 199 ? 3.253 -0.145 -0.785 1.00 98.31 199 ALA A CA 1
ATOM 1435 C C . ALA A 1 199 ? 3.198 -1.678 -0.791 1.00 98.31 199 ALA A C 1
ATOM 1437 O O . ALA A 1 199 ? 2.724 -2.320 -1.730 1.00 98.31 199 ALA A O 1
ATOM 1438 N N . LEU A 1 200 ? 3.634 -2.259 0.325 1.00 98.56 200 LEU A N 1
ATOM 1439 C CA . LEU A 1 200 ? 3.205 -3.579 0.765 1.00 98.56 200 LEU A CA 1
ATOM 1440 C C . LEU A 1 200 ? 1.868 -3.428 1.502 1.00 98.56 200 LEU A C 1
ATOM 1442 O O . LEU A 1 200 ? 1.806 -2.863 2.597 1.00 98.56 200 LEU A O 1
ATOM 1446 N N . ILE A 1 201 ? 0.802 -3.922 0.886 1.00 98.69 201 ILE A N 1
ATOM 1447 C CA . ILE A 1 201 ? -0.586 -3.838 1.334 1.00 98.69 201 ILE A CA 1
ATOM 1448 C C . ILE A 1 201 ? -0.959 -5.191 1.932 1.00 98.69 201 ILE A C 1
ATOM 1450 O O . ILE A 1 201 ? -0.983 -6.201 1.239 1.00 98.69 201 ILE A O 1
ATOM 1454 N N . THR A 1 202 ? -1.218 -5.231 3.235 1.00 98.62 202 THR A N 1
ATOM 1455 C CA . THR A 1 202 ? -1.655 -6.447 3.925 1.00 98.62 202 THR A CA 1
ATOM 1456 C C . THR A 1 202 ? -3.171 -6.466 4.027 1.00 98.62 202 THR A C 1
ATOM 1458 O O . THR A 1 202 ? -3.758 -5.582 4.660 1.00 98.62 202 THR A O 1
ATOM 1461 N N . VAL A 1 203 ? -3.789 -7.495 3.456 1.00 98.31 203 VAL A N 1
ATOM 1462 C CA . VAL A 1 203 ? -5.227 -7.754 3.532 1.00 98.31 203 VAL A CA 1
ATOM 1463 C C . VAL A 1 203 ? -5.476 -8.927 4.470 1.00 98.31 203 VAL A C 1
ATOM 1465 O O . VAL A 1 203 ? -4.772 -9.934 4.416 1.00 98.31 203 VAL A O 1
ATOM 1468 N N . ALA A 1 204 ? -6.444 -8.773 5.369 1.00 97.69 204 ALA A N 1
ATOM 1469 C CA . ALA A 1 204 ? -6.919 -9.853 6.224 1.00 97.69 204 ALA A CA 1
ATOM 1470 C C . ALA A 1 204 ? -8.419 -9.694 6.470 1.00 97.69 204 ALA A C 1
ATOM 1472 O O . ALA A 1 204 ?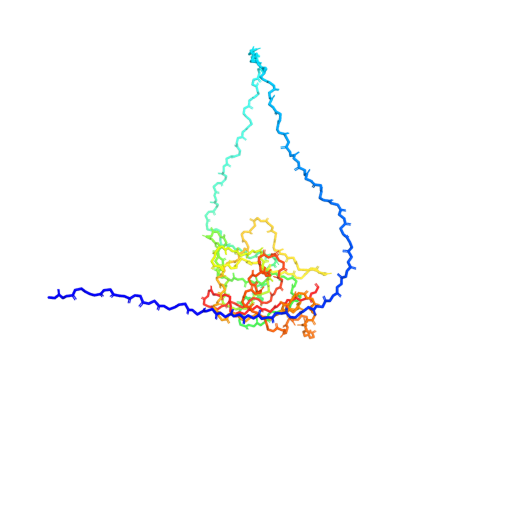 -8.875 -8.601 6.822 1.00 97.69 204 ALA A O 1
ATOM 1473 N N . ASN A 1 205 ? -9.181 -10.780 6.318 1.00 96.12 205 ASN A N 1
ATOM 1474 C CA . ASN A 1 205 ? -10.642 -10.777 6.436 1.00 96.12 205 ASN A CA 1
ATOM 1475 C C . ASN A 1 205 ? -11.304 -9.716 5.534 1.00 96.12 205 ASN A C 1
ATOM 1477 O O . ASN A 1 205 ? -12.240 -9.028 5.951 1.00 96.12 205 ASN A O 1
ATOM 1481 N N . GLY A 1 206 ? -10.775 -9.537 4.318 1.00 95.50 206 GLY A N 1
ATOM 1482 C CA . GLY A 1 206 ? -11.297 -8.583 3.335 1.00 95.50 206 GLY A CA 1
ATOM 1483 C C . GLY A 1 206 ? -11.077 -7.102 3.670 1.00 95.50 206 GLY A C 1
ATOM 1484 O O . GLY A 1 206 ? -11.736 -6.251 3.080 1.00 95.50 206 GLY A O 1
ATOM 1485 N N . GLN A 1 207 ? -10.180 -6.775 4.608 1.00 98.00 207 GLN A N 1
ATOM 1486 C CA . GLN A 1 207 ? -9.844 -5.396 4.985 1.00 98.00 207 GLN A CA 1
ATOM 1487 C C . GLN A 1 207 ? -8.344 -5.138 4.858 1.00 98.00 207 GLN A C 1
ATOM 1489 O O . GLN A 1 207 ? -7.533 -6.025 5.131 1.00 98.00 207 GLN A O 1
ATOM 1494 N N . VAL A 1 208 ? -7.961 -3.900 4.540 1.00 98.50 208 VAL A N 1
ATOM 1495 C CA . VAL A 1 208 ? -6.555 -3.474 4.597 1.00 98.50 208 VAL A CA 1
ATOM 1496 C C . VAL A 1 208 ? -6.164 -3.259 6.057 1.00 98.50 208 VAL A C 1
ATOM 1498 O O . VAL A 1 208 ? -6.671 -2.354 6.722 1.00 98.50 208 VAL A O 1
ATOM 1501 N N . THR A 1 209 ? -5.256 -4.088 6.568 1.00 98.75 209 THR A N 1
ATOM 1502 C CA . THR A 1 209 ? -4.849 -4.095 7.986 1.00 98.75 209 THR A CA 1
ATOM 1503 C C . THR A 1 209 ? -3.474 -3.491 8.227 1.00 98.75 209 THR A C 1
ATOM 1505 O O . THR A 1 209 ? -3.204 -2.976 9.316 1.00 98.75 209 THR A O 1
ATOM 1508 N N . LYS A 1 210 ? -2.607 -3.490 7.214 1.00 98.75 210 LYS A N 1
ATOM 1509 C CA . LYS A 1 210 ? -1.294 -2.850 7.279 1.00 98.75 210 LYS A CA 1
ATOM 1510 C C . LYS A 1 210 ? -0.872 -2.346 5.907 1.00 98.75 210 LYS A C 1
ATOM 1512 O O . LYS A 1 210 ? -1.089 -3.019 4.907 1.00 98.75 210 LYS A O 1
ATOM 1517 N N . VAL A 1 211 ? -0.244 -1.181 5.881 1.00 98.75 211 VAL A N 1
ATOM 1518 C CA . VAL A 1 211 ? 0.339 -0.564 4.693 1.00 98.75 211 VAL A CA 1
ATOM 1519 C C . VAL A 1 211 ? 1.758 -0.145 5.042 1.00 98.75 211 VAL A C 1
ATOM 1521 O O . VAL A 1 211 ? 1.964 0.601 5.998 1.00 98.75 211 VAL A O 1
ATOM 1524 N N . VAL A 1 212 ? 2.736 -0.649 4.298 1.00 98.75 212 VAL A N 1
ATOM 1525 C CA . VAL A 1 212 ? 4.140 -0.242 4.425 1.00 98.75 212 VAL A CA 1
ATOM 1526 C C . VAL A 1 212 ? 4.566 0.365 3.107 1.00 98.75 212 VAL A C 1
ATOM 1528 O O . VAL A 1 212 ? 4.633 -0.337 2.102 1.00 98.75 212 VAL A O 1
ATOM 1531 N N . GLU A 1 213 ? 4.813 1.664 3.108 1.00 98.31 213 GLU A N 1
ATOM 1532 C CA . GLU A 1 213 ? 5.197 2.391 1.907 1.00 98.31 213 GLU A CA 1
ATOM 1533 C C . GLU A 1 213 ? 6.550 1.918 1.368 1.00 98.31 213 GLU A C 1
ATOM 1535 O O . GLU A 1 213 ? 7.465 1.605 2.131 1.00 98.31 213 GLU A O 1
ATOM 1540 N N . ILE A 1 214 ? 6.650 1.848 0.044 1.00 97.56 214 ILE A N 1
ATOM 1541 C CA . ILE A 1 214 ? 7.856 1.494 -0.697 1.00 97.56 214 ILE A CA 1
ATOM 1542 C C . ILE A 1 214 ? 8.414 2.773 -1.324 1.00 97.56 214 ILE A C 1
ATOM 1544 O O . ILE A 1 214 ? 7.691 3.473 -2.029 1.00 97.56 214 ILE A O 1
ATOM 1548 N N . TYR A 1 215 ? 9.707 3.028 -1.131 1.00 93.25 215 TYR A N 1
ATOM 1549 C CA . TYR A 1 215 ? 10.383 4.224 -1.635 1.00 93.25 215 TYR A CA 1
ATOM 1550 C C . TYR A 1 215 ? 11.525 3.863 -2.591 1.00 93.25 215 TYR A C 1
ATOM 1552 O O . TYR A 1 215 ? 12.535 3.299 -2.159 1.00 93.25 215 TYR A O 1
ATOM 1560 N N . PHE A 1 216 ? 11.361 4.185 -3.880 1.00 83.44 216 PHE A N 1
ATOM 1561 C CA . PHE A 1 216 ? 12.359 4.015 -4.945 1.00 83.44 216 PHE A CA 1
ATOM 1562 C C . PHE A 1 216 ? 12.200 5.049 -6.056 1.00 83.44 216 PHE A C 1
ATOM 1564 O O . PHE A 1 216 ? 11.055 5.505 -6.270 1.00 83.44 216 PHE A O 1
#

Solvent-accessible surface area (backbone atoms only — not comparable to full-atom values): 13677 Å² total; per-residue (Å²): 138,82,90,81,89,79,90,86,84,89,83,87,82,87,80,88,80,83,89,81,91,80,93,77,82,89,85,82,88,84,85,84,82,86,81,89,85,84,87,82,89,80,84,91,84,81,88,84,89,85,83,88,80,79,86,78,78,74,81,74,81,76,74,79,76,79,84,71,77,80,72,79,56,92,57,42,31,84,87,45,50,47,22,91,58,82,66,69,87,78,30,74,39,26,62,26,57,94,84,68,55,59,89,79,54,76,40,46,64,61,55,17,34,39,54,25,31,23,55,29,55,50,89,86,56,25,36,28,30,29,49,34,18,36,58,98,81,45,78,42,63,76,70,89,87,58,70,62,52,28,36,27,37,59,38,96,79,33,44,30,19,26,27,37,33,83,84,64,83,42,85,29,57,50,97,86,29,35,21,66,38,79,38,54,62,67,55,48,54,54,46,26,49,71,34,67,44,34,23,43,38,27,30,52,94,58,20,35,45,34,37,33,23,53,61,124

Nearest PDB structures (foldseek):
  8x6g-assembly1_C  TM=3.483E-01  e=2.131E+00  Staphylococcus aureus
  3x1l-assembly1_B  TM=1.782E-01  e=1.891E+00  Pyrococcus furiosus DSM 3638
  8bes-assembly2_D  TM=1.980E-01  e=3.873E+00  Rhodotorula dairenensis
  8beu-assembly2_C  TM=2.007E-01  e=5.221E+00  Rhodotorula dairenensis
  8bes-assembly1_A  TM=2.046E-01  e=7.472E+00  Rhodotorula dairenensis

Radius of gyration: 29.99 Å; Cα contacts (8 Å, |Δi|>4): 357; chains: 1; bounding box: 67×74×88 Å

pLDDT: mean 76.5, std 22.46, range [37.16, 98.75]

Mean predicted aligned error: 16.53 Å

Secondary structure (DSSP, 8-state):
-----------------------------------------------------PPPPPPP-PPPPTT---PPPTTEEEEEESSSSPPPTT-SSEEE-TT--TTT---PPPSEEEEEEEEEEETTTEEEEEE-EEETTEEEPPPTTS---EEEEEEEEEEEEESSTTTSS---B-TTSBB-EEE-HHHHHHHHHTT--EEEEEEETTEEEEEEEB--

Sequence (216 aa):
MTTYLRQAALAVAVLSLAACSGTEAAAPAATVTVTASPSPLATVTATPAAASPSPLASPSPTAPPGNQVFEPSEEYDQNDVIGAKQPKIKGTKFQFDPGHDFTKRISPSADGILRGRFVTMQDGDTAEYVPVRWDGGTFVGPTEGDVTAYAAPLAPGVVYLSATGCTGNDQTINGDGLGTERCTRARLAEHAREGRLTALITVANGQVTKVVEIYF

Foldseek 3Di:
DDDDDDDDDDDDDDDDDDDDDDDDDDDDDDDDDDDDDDDDDDDDDDDDDDDDDDDDDDDDPDDPDPDDPPDDPPLEDPVQAAAADADQLQAQGWHDQNPDDLVPDAFAGPAHWAFWWFQAADPPQKTKIFGWHHDPHDTDGDDPPRSGIHIAHADPQAWEFDCCEQVNPDGAADPSQKGDHTYDPVSVNVVSHVRGFGFTFGDDPRHGRYTIGGHD

Organism: NCBI:txid150177